Protein AF-A0A813LNW1-F1 (afdb_monomer)

Mean predicted aligned error: 11.06 Å

Organism: Polarella glacialis (NCBI:txid89957)

Foldseek 3Di:
DDDDDDDDDDDDPPPWPFQDDQPPLDDDDDDDDDDPDDPDPQLQVVLLVVLQVLCVVPPWLDHSLLLVSLLQAAAPLWQALPPRSHHYDDPVSLVLLLVLQDDQLLFLTADDWDALVPDPPQQDDDDDGTAHVSLVVSCVVSVTRSPCSVVSRSSSRSQQAAWDDDPDRDTTHTSVSSPAAADLDFQWEWDQDSSRDIDIDGPDDDDDVPHGHHYHPDPPVQSPDDLLSNQQVCLQRNNDGDCHPVNVVQAFAADPPAPDDRHHGWDKAQLRNDPDPDDPAWDAAPPPRRTRLSPVTRIWTWDPDPVIHIHRSVRRSVNSPPDD

Nearest PDB structures (foldseek):
  6fnd-assembly1_B  TM=6.827E-01  e=1.602E-08  Toxoplasma gondii TgCatPRC2
  8t9f-assembly1_K  TM=7.584E-01  e=2.920E-02  Homo sapiens
  4au7-assembly1_A  TM=6.531E-01  e=2.320E-02  Mus musculus
  8qma-assembly1_J  TM=3.756E-01  e=5.521E-03  Sinapis alba
  2g46-assembly1_B  TM=6.786E-01  e=4.342E-01  Paramecium bursaria Chlorella virus 1

Radius of gyration: 24.01 Å; Cα contacts (8 Å, |Δi|>4): 468; chains: 1; bounding box: 75×54×64 Å

pLDDT: mean 79.02, std 22.15, range [18.77, 97.88]

Solvent-accessible surface area (backbone atoms only — not comparable to full-atom values): 19561 Å² total; per-residue (Å²): 144,81,90,82,78,89,76,79,84,74,91,71,79,77,94,64,80,83,66,74,86,76,85,84,77,75,80,82,93,74,82,96,68,95,69,89,73,72,91,68,75,54,52,44,62,53,50,54,50,50,45,41,50,57,30,67,79,65,62,47,64,62,62,43,58,33,52,51,53,19,63,52,50,33,32,73,92,32,30,55,67,36,64,80,37,59,75,57,39,55,70,69,59,38,52,59,48,56,72,60,42,74,62,67,70,51,53,56,73,35,55,62,58,41,53,48,89,75,50,62,75,72,55,62,62,95,75,79,68,57,44,41,44,59,55,56,49,50,36,59,74,41,38,34,36,45,72,38,52,56,58,42,49,46,34,30,50,20,43,62,67,39,45,46,77,57,72,94,80,38,60,40,61,48,78,78,63,56,70,48,46,74,21,92,70,42,55,29,49,74,50,69,48,97,87,70,48,80,45,81,42,75,49,101,60,86,85,52,93,91,58,84,68,22,28,58,88,56,54,74,78,51,63,72,47,56,64,60,59,41,33,34,54,37,11,65,62,66,40,44,81,67,64,36,80,72,36,47,81,62,58,74,25,53,34,86,85,42,99,49,95,77,31,45,76,31,45,78,44,35,38,40,33,44,86,67,96,41,94,95,56,78,50,47,17,76,82,80,67,46,62,43,37,54,82,77,32,21,38,35,34,38,34,94,52,101,80,57,51,34,30,42,49,69,60,30,53,59,71,56,64,81,84,126

Structure (mmCIF, N/CA/C/O backbone):
data_AF-A0A813LNW1-F1
#
_entry.id   AF-A0A813LNW1-F1
#
loop_
_atom_site.group_PDB
_atom_site.id
_atom_site.type_symbol
_atom_site.label_atom_id
_atom_site.label_alt_id
_atom_site.label_comp_id
_atom_site.label_asym_id
_atom_site.label_entity_id
_atom_site.label_seq_id
_atom_site.pdbx_PDB_ins_code
_atom_site.Cartn_x
_atom_site.Cartn_y
_atom_site.Cartn_z
_atom_site.occupancy
_atom_site.B_iso_or_equiv
_atom_site.auth_seq_id
_atom_site.auth_comp_id
_atom_site.auth_asym_id
_atom_site.auth_atom_id
_atom_site.pdbx_PDB_model_num
ATOM 1 N N . MET A 1 1 ? -46.688 14.868 -29.889 1.00 27.95 1 MET A N 1
ATOM 2 C CA . MET A 1 1 ? -46.161 16.019 -29.126 1.00 27.95 1 MET A CA 1
ATOM 3 C C . MET A 1 1 ? -46.866 16.066 -27.783 1.00 27.95 1 MET A C 1
ATOM 5 O O . MET A 1 1 ? -48.013 16.480 -27.723 1.00 27.95 1 MET A O 1
ATOM 9 N N . ALA A 1 2 ? -46.213 15.574 -26.733 1.00 19.12 2 ALA A N 1
ATOM 10 C CA . ALA A 1 2 ? -46.687 15.667 -25.359 1.00 19.12 2 ALA A CA 1
ATOM 11 C C . ALA A 1 2 ? -45.467 15.872 -24.457 1.00 19.12 2 ALA A C 1
ATOM 13 O O . ALA A 1 2 ? -44.482 15.144 -24.556 1.00 19.12 2 ALA A O 1
ATOM 14 N N . TRP A 1 3 ? -45.535 16.921 -23.647 1.00 18.77 3 TRP A N 1
ATOM 15 C CA . TRP A 1 3 ? -44.550 17.300 -22.644 1.00 18.77 3 TRP A CA 1
ATOM 16 C C . TRP A 1 3 ? -44.543 16.287 -21.495 1.00 18.77 3 TRP A C 1
ATOM 18 O O . TRP A 1 3 ? -45.613 15.944 -20.995 1.00 18.77 3 TRP A O 1
ATOM 28 N N . PHE A 1 4 ? -43.363 15.890 -21.011 1.00 21.11 4 PHE A N 1
ATOM 29 C CA . PHE A 1 4 ? -43.225 15.240 -19.706 1.00 21.11 4 PHE A CA 1
ATOM 30 C C . PHE A 1 4 ? -42.390 16.093 -18.754 1.00 21.11 4 PHE A C 1
ATOM 32 O O . PHE A 1 4 ? -41.321 16.602 -19.083 1.00 21.11 4 PHE A O 1
ATOM 39 N N . ARG A 1 5 ? -42.977 16.283 -17.572 1.00 21.98 5 ARG A N 1
ATOM 40 C CA . ARG A 1 5 ? -42.517 17.101 -16.457 1.00 21.98 5 ARG A CA 1
ATOM 41 C C . ARG A 1 5 ? -41.296 16.488 -15.770 1.00 21.98 5 ARG A C 1
ATOM 43 O O . ARG A 1 5 ? -41.263 15.296 -15.496 1.00 21.98 5 ARG A O 1
ATOM 50 N N . SER A 1 6 ? -40.381 17.383 -15.407 1.00 24.06 6 SER A N 1
ATOM 51 C CA . SER A 1 6 ? -39.481 17.348 -14.249 1.00 24.06 6 SER A CA 1
ATOM 52 C C . SER A 1 6 ? -39.876 16.348 -13.146 1.00 24.06 6 SER A C 1
ATOM 54 O O . SER A 1 6 ? -40.857 16.550 -12.427 1.00 24.06 6 SER A O 1
ATOM 56 N N . CYS A 1 7 ? -39.047 15.315 -12.969 1.00 23.09 7 CYS A N 1
ATOM 57 C CA . CYS A 1 7 ? -38.899 14.595 -11.709 1.00 23.09 7 CYS A CA 1
ATOM 58 C C . CYS A 1 7 ? -37.618 15.095 -11.032 1.00 23.09 7 CYS A C 1
ATOM 60 O O . CYS A 1 7 ? -36.513 14.783 -11.467 1.00 23.09 7 CYS A O 1
ATOM 62 N N . ARG A 1 8 ? -37.768 15.875 -9.955 1.00 22.06 8 ARG A N 1
ATOM 63 C CA . ARG A 1 8 ? -36.677 16.117 -9.002 1.00 22.06 8 ARG A CA 1
ATOM 64 C C . ARG A 1 8 ? -36.257 14.776 -8.383 1.00 22.06 8 ARG A C 1
ATOM 66 O O . ARG A 1 8 ? -37.143 14.065 -7.896 1.00 22.06 8 ARG A O 1
ATOM 73 N N . PRO A 1 9 ? -34.963 14.433 -8.318 1.00 26.05 9 PRO A N 1
ATOM 74 C CA . PRO A 1 9 ? -34.528 13.330 -7.481 1.00 26.05 9 PRO A CA 1
ATOM 75 C C . PRO A 1 9 ? -34.671 13.740 -6.008 1.00 26.05 9 PRO A C 1
ATOM 77 O O . PRO A 1 9 ? -34.181 14.783 -5.578 1.00 26.05 9 PRO A O 1
ATOM 80 N N . ARG A 1 10 ? -35.405 12.930 -5.238 1.00 24.66 10 ARG A N 1
ATOM 81 C CA . ARG A 1 10 ? -35.358 12.949 -3.768 1.00 24.66 10 ARG A CA 1
ATOM 82 C C . ARG A 1 10 ? -33.959 12.499 -3.321 1.00 24.66 10 ARG A C 1
ATOM 84 O O . ARG A 1 10 ? -33.389 11.641 -3.998 1.00 24.66 10 ARG A O 1
ATOM 91 N N . PRO A 1 11 ? -33.431 12.999 -2.191 1.00 24.31 11 PRO A N 1
ATOM 92 C CA . PRO A 1 11 ? -32.148 12.547 -1.677 1.00 24.31 11 PRO A CA 1
ATOM 93 C C . PRO A 1 11 ? -32.294 11.082 -1.259 1.00 24.31 11 PRO A C 1
ATOM 95 O O . PRO A 1 11 ? -32.984 10.762 -0.292 1.00 24.31 11 PRO A O 1
ATOM 98 N N . ARG A 1 12 ? -31.701 10.175 -2.036 1.00 28.00 12 ARG A N 1
ATOM 99 C CA . ARG A 1 12 ? -31.416 8.824 -1.562 1.00 28.00 12 ARG A CA 1
ATOM 100 C C . ARG A 1 12 ? -30.134 8.927 -0.752 1.00 28.00 12 ARG A C 1
ATOM 102 O O . ARG A 1 12 ? -29.117 9.383 -1.260 1.00 28.00 12 ARG A O 1
ATOM 109 N N . THR A 1 13 ? -30.258 8.563 0.517 1.00 26.16 13 THR A N 1
ATOM 110 C CA . THR A 1 13 ? -29.190 8.268 1.472 1.00 26.16 13 THR A CA 1
ATOM 111 C C . THR A 1 13 ? -27.930 7.771 0.768 1.00 26.16 13 THR A C 1
ATOM 113 O O . THR A 1 13 ? -27.964 6.734 0.103 1.00 26.16 13 THR A O 1
ATOM 116 N N . ALA A 1 14 ? -26.841 8.530 0.896 1.00 27.52 14 ALA A N 1
ATOM 117 C CA . ALA A 1 14 ? -25.528 8.134 0.420 1.00 27.52 14 ALA A CA 1
ATOM 118 C C . ALA A 1 14 ? -25.147 6.802 1.080 1.00 27.52 14 ALA A C 1
ATOM 120 O O . ALA A 1 14 ? -25.005 6.716 2.297 1.00 27.52 14 ALA A O 1
ATOM 121 N N . CYS A 1 15 ? -25.018 5.755 0.269 1.00 24.31 15 CYS A N 1
ATOM 122 C CA . CYS A 1 15 ? -24.483 4.461 0.674 1.00 24.31 15 CYS A CA 1
ATOM 123 C C . CYS A 1 15 ? -22.948 4.555 0.670 1.00 24.31 15 CYS A C 1
ATOM 125 O O . CYS A 1 15 ? -22.271 3.957 -0.157 1.00 24.31 15 CYS A O 1
ATOM 127 N N . GLY A 1 16 ? -22.416 5.417 1.537 1.00 28.08 16 GLY A N 1
ATOM 128 C CA . GLY A 1 16 ? -20.993 5.552 1.806 1.00 28.08 16 GLY A CA 1
ATOM 129 C C . GLY A 1 16 ? -20.779 5.250 3.276 1.00 28.08 16 GLY A C 1
ATOM 130 O O . GLY A 1 16 ? -21.230 6.007 4.133 1.00 28.08 16 GLY A O 1
ATOM 131 N N . LEU A 1 17 ? -20.138 4.124 3.569 1.00 32.03 17 LEU A N 1
ATOM 132 C CA . LEU A 1 17 ? -19.697 3.806 4.916 1.00 32.03 17 LEU A CA 1
ATOM 133 C C . LEU A 1 17 ? -18.613 4.831 5.297 1.00 32.03 17 LEU A C 1
ATOM 135 O O . LEU A 1 17 ? -17.475 4.736 4.845 1.00 32.03 17 LEU A O 1
ATOM 139 N N . ARG A 1 18 ? -18.981 5.870 6.055 1.00 35.72 18 ARG A N 1
ATOM 140 C CA . ARG A 1 18 ? -18.028 6.819 6.646 1.00 35.72 18 ARG A CA 1
ATOM 141 C C . ARG A 1 18 ? -17.443 6.157 7.886 1.00 35.72 18 ARG A C 1
ATOM 143 O O . ARG A 1 18 ? -18.080 6.156 8.934 1.00 35.72 18 ARG A O 1
ATOM 150 N N . LEU A 1 19 ? -16.264 5.560 7.762 1.00 35.38 19 LEU A N 1
ATOM 151 C CA . LEU A 1 19 ? -15.544 5.018 8.909 1.00 35.38 19 LEU A CA 1
ATOM 152 C C . LEU A 1 19 ? -14.511 6.038 9.385 1.00 35.38 19 LEU A C 1
ATOM 154 O O . LEU A 1 19 ? -13.595 6.370 8.644 1.00 35.38 19 LEU A O 1
ATOM 158 N N . ALA A 1 20 ? -14.727 6.518 10.614 1.00 34.09 20 ALA A N 1
ATOM 159 C CA . ALA A 1 20 ? -13.805 7.251 11.484 1.00 34.09 20 ALA A CA 1
ATOM 160 C C . ALA A 1 20 ? -13.033 8.439 10.861 1.00 34.09 20 ALA A C 1
ATOM 162 O O . ALA A 1 20 ? -12.044 8.257 10.162 1.00 34.09 20 ALA A O 1
ATOM 163 N N . GLY A 1 21 ? -13.410 9.671 11.236 1.00 33.47 21 GLY A N 1
ATOM 164 C CA . GLY A 1 21 ? -12.505 10.834 11.154 1.00 33.47 21 GLY A CA 1
ATOM 165 C C . GLY A 1 21 ? -13.043 12.119 10.516 1.00 33.47 21 GLY A C 1
ATOM 166 O O . GLY A 1 21 ? -12.295 13.084 10.434 1.00 33.47 21 GLY A O 1
ATOM 167 N N . ALA A 1 22 ? -14.304 12.172 10.077 1.00 33.12 22 ALA A N 1
ATOM 168 C CA . ALA A 1 22 ? -14.836 13.331 9.343 1.00 33.12 22 ALA A CA 1
ATOM 169 C C . ALA A 1 22 ? -15.832 14.213 10.128 1.00 33.12 22 ALA A C 1
ATOM 171 O O . ALA A 1 22 ? -16.489 15.056 9.521 1.00 33.12 22 ALA A O 1
ATOM 172 N N . GLU A 1 23 ? -15.987 14.038 11.445 1.00 34.31 23 GLU A N 1
ATOM 173 C CA . GLU A 1 23 ? -17.003 14.786 12.214 1.00 34.31 23 GLU A CA 1
ATOM 174 C C . GLU A 1 23 ? -16.640 16.259 12.504 1.00 34.31 23 GLU A C 1
ATOM 176 O O . GLU A 1 23 ? -17.515 17.022 12.898 1.00 34.31 23 GLU A O 1
ATOM 181 N N . GLU A 1 24 ? -15.417 16.724 12.219 1.00 37.28 24 GLU A N 1
ATOM 182 C CA . GLU A 1 24 ? -14.970 18.086 12.588 1.00 37.28 24 GLU A CA 1
ATOM 183 C C . GLU A 1 24 ? -14.781 19.083 11.426 1.00 37.28 24 GLU A C 1
ATOM 185 O O . GLU A 1 24 ? -14.024 20.044 11.550 1.00 37.28 24 GLU A O 1
ATOM 190 N N . LEU A 1 25 ? -15.470 18.927 10.290 1.00 34.25 25 LEU A N 1
ATOM 191 C CA . LEU A 1 25 ? -15.365 19.902 9.182 1.00 34.25 25 LEU A CA 1
ATOM 192 C C . LEU A 1 25 ? -16.558 20.849 9.013 1.00 34.25 25 LEU A C 1
ATOM 194 O O . LEU A 1 25 ? -16.608 21.609 8.048 1.00 34.25 25 LEU A O 1
ATOM 198 N N . SER A 1 26 ? -17.487 20.910 9.970 1.00 32.75 26 SER A N 1
ATOM 199 C CA . SER A 1 26 ? -18.544 21.925 9.919 1.00 32.75 26 SER A CA 1
ATOM 200 C C . SER A 1 26 ? -19.067 22.334 11.292 1.00 32.75 26 SER A C 1
ATOM 202 O O . SER A 1 26 ? -19.883 21.634 11.887 1.00 32.75 26 SER A O 1
ATOM 204 N N . SER A 1 27 ? -18.697 23.531 11.747 1.00 29.02 27 SER A N 1
ATOM 205 C CA . SER A 1 27 ? -19.548 24.303 12.655 1.00 29.02 27 SER A CA 1
ATOM 206 C C . SER A 1 27 ? -19.512 25.793 12.284 1.00 29.02 27 SER A C 1
ATOM 208 O O . SER A 1 27 ? -18.421 26.352 12.127 1.00 29.02 27 SER A O 1
ATOM 210 N N . PRO A 1 28 ? -20.669 26.462 12.104 1.00 29.97 28 PRO A N 1
ATOM 211 C CA . PRO A 1 28 ? -20.724 27.907 11.936 1.00 29.97 28 PRO A CA 1
ATOM 212 C C . PRO A 1 28 ? -20.419 28.607 13.266 1.00 29.97 28 PRO A C 1
ATOM 214 O O . PRO A 1 28 ? -20.855 28.178 14.331 1.00 29.97 28 PRO A O 1
ATOM 217 N N . ARG A 1 29 ? -19.692 29.728 13.192 1.00 34.66 29 ARG A N 1
ATOM 218 C CA . ARG A 1 29 ? -19.426 30.625 14.326 1.00 34.66 29 ARG A CA 1
ATOM 219 C C . ARG A 1 29 ? -20.737 31.086 14.976 1.00 34.66 29 ARG A C 1
ATOM 221 O O . ARG A 1 29 ? -21.387 31.983 14.446 1.00 34.66 29 ARG A O 1
ATOM 228 N N . GLU A 1 30 ? -21.055 30.558 16.152 1.00 31.62 30 GLU A N 1
ATOM 229 C CA . GLU A 1 30 ? -22.026 31.155 17.071 1.00 31.62 30 GLU A CA 1
ATOM 230 C C . GLU A 1 30 ? -21.356 31.594 18.380 1.00 31.62 30 GLU A C 1
ATOM 232 O O . GLU A 1 30 ? -20.337 31.067 18.820 1.00 31.62 30 GLU A O 1
ATOM 237 N N . SER A 1 31 ? -21.906 32.676 18.919 1.00 29.70 31 SER A N 1
ATOM 238 C CA . SER A 1 31 ? -21.326 33.622 19.868 1.00 29.70 31 SER A CA 1
ATOM 239 C C . SER A 1 31 ? -20.980 33.064 21.251 1.00 29.70 31 SER A C 1
ATOM 241 O O . SER A 1 31 ? -21.723 32.278 21.832 1.00 29.70 31 SER A O 1
ATOM 243 N N . LEU A 1 32 ? -19.881 33.605 21.787 1.00 37.53 32 LEU A N 1
ATOM 244 C CA . LEU A 1 32 ? -19.322 33.440 23.130 1.00 37.53 32 LEU A CA 1
ATOM 245 C C . LEU A 1 32 ? -20.381 33.452 24.247 1.00 37.53 32 LEU A C 1
ATOM 247 O O . LEU A 1 32 ? -20.957 34.490 24.568 1.00 37.53 32 LEU A O 1
ATOM 251 N N . GLY A 1 33 ? -20.553 32.294 24.880 1.00 29.73 33 GLY A N 1
ATOM 252 C CA . GLY A 1 33 ? -21.116 32.136 26.216 1.00 29.73 33 GLY A CA 1
ATOM 253 C C . GLY A 1 33 ? -20.212 31.187 26.997 1.00 29.73 33 GLY A C 1
ATOM 254 O O . GLY A 1 33 ? -20.041 30.035 26.601 1.00 29.73 33 GLY A O 1
ATOM 255 N N . GLU A 1 34 ? -19.590 31.698 28.057 1.00 39.44 34 GLU A N 1
ATOM 256 C CA . GLU A 1 34 ? -18.647 30.992 28.927 1.00 39.44 34 GLU A CA 1
ATOM 257 C C . GLU A 1 34 ? -19.246 29.674 29.444 1.00 39.44 34 GLU A C 1
ATOM 259 O O . GLU A 1 34 ? -20.172 29.661 30.255 1.00 39.44 34 GLU A O 1
ATOM 264 N N . ARG A 1 35 ? -18.693 28.543 28.993 1.00 36.41 35 ARG A N 1
ATOM 265 C CA . ARG A 1 35 ? -18.786 27.265 29.703 1.00 36.41 35 ARG A CA 1
ATOM 266 C C . ARG A 1 35 ? -17.394 26.936 30.210 1.00 36.41 35 ARG A C 1
ATOM 268 O O . ARG A 1 35 ? -16.453 26.877 29.426 1.00 36.41 35 ARG A O 1
ATOM 275 N N . GLN A 1 36 ? -17.277 26.751 31.520 1.00 38.06 36 GLN A N 1
ATOM 276 C CA . GLN A 1 36 ? -16.086 26.192 32.149 1.00 38.06 36 GLN A CA 1
ATOM 277 C C . GLN A 1 36 ? -15.836 24.803 31.549 1.00 38.06 36 GLN A C 1
ATOM 279 O O . GLN A 1 36 ? -16.582 23.864 31.824 1.00 38.06 36 GLN A O 1
ATOM 284 N N . ALA A 1 37 ? -14.830 24.694 30.682 1.00 38.94 37 ALA A N 1
ATOM 285 C CA . ALA A 1 37 ? -14.339 23.418 30.194 1.00 38.94 37 ALA A CA 1
ATOM 286 C C . ALA A 1 37 ? -13.532 22.767 31.322 1.00 38.94 37 ALA A C 1
ATOM 288 O O . ALA A 1 37 ? -12.595 23.363 31.846 1.00 38.94 37 ALA A O 1
ATOM 289 N N . SER A 1 38 ? -13.927 21.568 31.740 1.00 47.62 38 SER A N 1
ATOM 290 C CA . SER A 1 38 ? -13.082 20.723 32.576 1.00 47.62 38 SER A CA 1
ATOM 291 C C . SER A 1 38 ? -11.830 20.345 31.784 1.00 47.62 38 SER A C 1
ATOM 293 O O . SER A 1 38 ? -11.968 19.789 30.698 1.00 47.62 38 SER A O 1
ATOM 295 N N . ASP A 1 39 ? -10.640 20.570 32.341 1.00 51.03 39 ASP A N 1
ATOM 296 C CA . ASP A 1 39 ? -9.323 20.228 31.763 1.00 51.03 39 ASP A CA 1
ATOM 297 C C . ASP A 1 39 ? -9.063 18.707 31.609 1.00 51.03 39 ASP A C 1
ATOM 299 O O . ASP A 1 39 ? -7.919 18.258 31.514 1.00 51.03 39 ASP A O 1
ATOM 303 N N . ALA A 1 40 ? -10.109 17.877 31.624 1.00 58.53 40 ALA A N 1
ATOM 304 C CA . ALA A 1 40 ? -9.997 16.451 31.370 1.00 58.53 40 ALA A CA 1
ATOM 305 C C . ALA A 1 40 ? -9.872 16.229 29.859 1.00 58.53 40 ALA A C 1
ATOM 307 O O . ALA A 1 40 ? -10.820 16.452 29.109 1.00 58.53 40 ALA A O 1
ATOM 308 N N . GLU A 1 41 ? -8.691 15.802 29.420 1.00 71.69 41 GLU A N 1
ATOM 309 C CA . GLU A 1 41 ? -8.476 15.371 28.043 1.00 71.69 41 GLU A CA 1
ATOM 310 C C . GLU A 1 41 ? -9.434 14.227 27.688 1.00 71.69 41 GLU A C 1
ATOM 312 O O . GLU A 1 41 ? -9.594 13.271 28.453 1.00 71.69 41 GLU A O 1
ATOM 317 N N . GLU A 1 42 ? -10.056 14.328 26.514 1.00 87.25 42 GLU A N 1
ATOM 318 C CA . GLU A 1 42 ? -10.924 13.287 25.982 1.00 87.25 42 GLU A CA 1
ATOM 319 C C . GLU A 1 42 ? -10.158 11.951 25.868 1.00 87.25 42 GLU A C 1
ATOM 321 O O . GLU A 1 42 ? -9.038 11.933 25.340 1.00 87.25 42 GLU A O 1
ATOM 326 N N . PRO A 1 43 ? -10.731 10.820 26.328 1.00 89.50 43 PRO A N 1
ATOM 327 C CA . PRO A 1 43 ? -10.072 9.513 26.276 1.00 89.50 43 PRO A CA 1
ATOM 328 C C . PRO A 1 43 ? -9.515 9.141 24.892 1.00 89.50 43 PRO A C 1
ATOM 330 O O . PRO A 1 43 ? -8.427 8.566 24.811 1.00 89.50 43 PRO A O 1
ATOM 333 N N . GLU A 1 44 ? -10.208 9.525 23.813 1.00 90.62 44 GLU A N 1
ATOM 334 C CA . GLU A 1 44 ? -9.783 9.269 22.432 1.00 90.62 44 GLU A CA 1
ATOM 335 C C . GLU A 1 44 ? -8.518 10.061 22.070 1.00 90.62 44 GLU A C 1
ATOM 337 O O . GLU A 1 44 ? -7.569 9.503 21.512 1.00 90.62 44 GLU A O 1
ATOM 342 N N . ALA A 1 45 ? -8.460 11.346 22.432 1.00 90.75 45 ALA A N 1
ATOM 343 C CA . ALA A 1 45 ? -7.301 12.199 22.176 1.00 90.75 45 ALA A CA 1
ATOM 344 C C . ALA A 1 45 ? -6.052 11.682 22.905 1.00 90.75 45 ALA A C 1
ATOM 346 O O . ALA A 1 45 ? -4.966 11.613 22.315 1.00 90.75 45 ALA A O 1
ATOM 347 N N . LYS A 1 46 ? -6.223 11.226 24.152 1.00 92.75 46 LYS A N 1
ATOM 348 C CA . LYS A 1 46 ? -5.153 10.592 24.924 1.00 92.75 46 LYS A CA 1
ATOM 3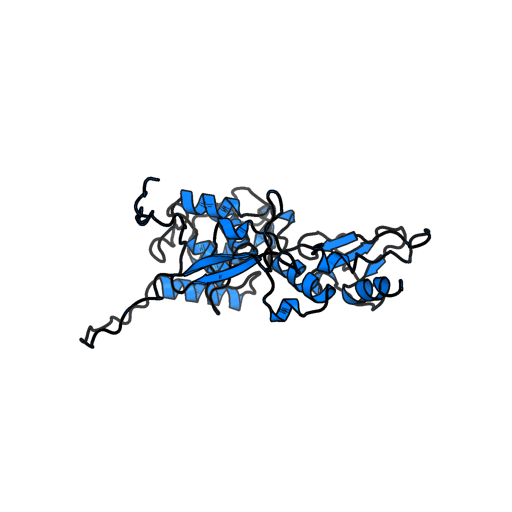49 C C . LYS A 1 46 ? -4.664 9.307 24.252 1.00 92.75 46 LYS A C 1
ATOM 351 O O . LYS A 1 46 ? -3.464 9.162 24.019 1.00 92.75 46 LYS A O 1
ATOM 356 N N . ALA A 1 47 ? -5.577 8.405 23.887 1.00 93.88 47 ALA A N 1
ATOM 357 C CA . ALA A 1 47 ? -5.233 7.154 23.211 1.00 93.88 47 ALA A CA 1
ATOM 358 C C . ALA A 1 47 ? -4.494 7.391 21.886 1.00 93.88 47 ALA A C 1
ATOM 360 O O . ALA A 1 47 ? -3.475 6.754 21.620 1.00 93.88 47 ALA A O 1
ATOM 361 N N . ARG A 1 48 ? -4.949 8.359 21.082 1.00 93.25 48 ARG A N 1
ATOM 362 C CA . ARG A 1 48 ? -4.285 8.755 19.833 1.00 93.25 48 ARG A CA 1
ATOM 363 C C . ARG A 1 48 ? -2.836 9.191 20.072 1.00 93.25 48 ARG A C 1
ATOM 365 O O . ARG A 1 48 ? -1.948 8.790 19.317 1.00 93.25 48 ARG A O 1
ATOM 372 N N . ARG A 1 49 ? -2.574 9.986 21.120 1.00 93.81 49 ARG A N 1
ATOM 373 C CA . ARG A 1 49 ? -1.206 10.394 21.495 1.00 93.81 49 ARG A CA 1
ATOM 374 C C . ARG A 1 49 ? -0.350 9.212 21.939 1.00 93.81 49 ARG A C 1
ATOM 376 O O . ARG A 1 49 ? 0.815 9.144 21.556 1.00 93.81 49 ARG A O 1
ATOM 383 N N . GLU A 1 50 ? -0.918 8.272 22.688 1.00 95.06 50 GLU A N 1
ATOM 384 C CA . GLU A 1 50 ? -0.215 7.056 23.115 1.00 95.06 50 GLU A CA 1
ATOM 385 C C . GLU A 1 50 ? 0.166 6.161 21.926 1.00 95.06 50 GLU A C 1
ATOM 387 O O . GLU A 1 50 ? 1.300 5.688 21.868 1.00 95.06 50 GLU A O 1
ATOM 392 N N . VAL A 1 51 ? -0.714 5.998 20.926 1.00 94.44 51 VAL A N 1
ATOM 393 C CA . VAL A 1 51 ? -0.368 5.283 19.681 1.00 94.44 51 VAL A CA 1
ATOM 394 C C . VAL A 1 51 ? 0.808 5.949 18.975 1.00 94.44 51 VAL A C 1
ATOM 396 O O . VAL A 1 51 ? 1.748 5.261 18.574 1.00 94.44 51 VAL A O 1
ATOM 399 N N . LYS A 1 52 ? 0.780 7.280 18.843 1.00 94.12 52 LYS A N 1
ATOM 400 C CA . LYS A 1 52 ? 1.868 8.041 18.218 1.00 94.12 52 LYS A CA 1
ATOM 401 C C . LYS A 1 52 ? 3.197 7.832 18.948 1.00 94.12 52 LYS A C 1
ATOM 403 O O . LYS A 1 52 ? 4.170 7.448 18.305 1.00 94.12 52 LYS A O 1
ATOM 408 N N . GLY A 1 53 ? 3.210 7.977 20.276 1.00 93.94 53 GLY A N 1
ATOM 409 C CA . GLY A 1 53 ? 4.404 7.754 21.099 1.00 93.94 53 GLY A CA 1
ATOM 410 C C . GLY A 1 53 ? 4.962 6.336 20.959 1.00 93.94 53 GLY A C 1
ATOM 411 O O . GLY A 1 53 ? 6.145 6.162 20.675 1.00 93.94 53 GLY A O 1
ATOM 412 N N . LEU A 1 54 ? 4.101 5.314 21.034 1.00 91.75 54 LEU A N 1
ATOM 413 C CA . LEU A 1 54 ? 4.516 3.918 20.863 1.00 91.75 54 LEU A CA 1
ATOM 414 C C . LEU A 1 54 ? 5.144 3.652 19.490 1.00 91.75 54 LEU A C 1
ATOM 416 O O . LEU A 1 54 ? 6.104 2.886 19.408 1.00 91.75 54 LEU A O 1
ATOM 420 N N . CYS A 1 55 ? 4.622 4.269 18.428 1.00 90.62 55 CYS A N 1
ATOM 421 C CA . CYS A 1 55 ? 5.139 4.117 17.067 1.00 90.62 55 CYS A CA 1
ATOM 422 C C . CYS A 1 55 ? 6.484 4.832 16.855 1.00 90.62 55 CYS A C 1
ATOM 424 O O . CYS A 1 55 ? 7.326 4.322 16.111 1.00 90.62 55 CYS A O 1
ATOM 426 N N . GLU A 1 56 ? 6.680 5.995 17.482 1.00 88.62 56 GLU A N 1
ATOM 427 C CA . GLU A 1 56 ? 7.896 6.814 17.369 1.00 88.62 56 GLU A CA 1
ATOM 428 C C . GLU A 1 56 ? 9.058 6.243 18.199 1.00 88.62 56 GLU A C 1
ATOM 430 O O . GLU A 1 56 ? 10.178 6.152 17.701 1.00 88.62 56 GLU A O 1
ATOM 435 N N . GLU A 1 57 ? 8.801 5.790 19.430 1.00 85.38 57 GLU A N 1
ATOM 436 C CA . GLU A 1 57 ? 9.834 5.270 20.343 1.00 85.38 57 GLU A CA 1
ATOM 437 C C . GLU A 1 57 ? 10.466 3.957 19.870 1.00 85.38 57 GLU A C 1
ATOM 439 O O . GLU A 1 57 ? 11.609 3.642 20.202 1.00 85.38 57 GLU A O 1
ATOM 444 N N . ASN A 1 58 ? 9.710 3.165 19.116 1.00 76.69 58 ASN A N 1
ATOM 445 C CA . ASN A 1 58 ? 10.037 1.768 18.874 1.00 76.69 58 ASN A CA 1
ATOM 446 C C . ASN A 1 58 ? 10.447 1.445 17.436 1.00 76.69 58 ASN A C 1
ATOM 448 O O . ASN A 1 58 ? 10.854 0.310 17.181 1.00 76.69 58 ASN A O 1
ATOM 452 N N . GLY A 1 59 ? 10.315 2.407 16.519 1.00 74.69 59 GLY A N 1
ATOM 453 C CA . GLY A 1 59 ? 10.420 2.165 15.084 1.00 74.69 59 GLY A CA 1
ATOM 454 C C . GLY A 1 59 ? 9.247 1.322 14.582 1.00 74.69 59 GLY A C 1
ATOM 455 O O . GLY A 1 59 ? 9.213 0.106 14.754 1.00 74.69 59 GLY A O 1
ATOM 456 N N . SER A 1 60 ? 8.275 1.974 13.956 1.00 80.50 60 SER A N 1
ATOM 457 C CA . SER A 1 60 ? 7.088 1.323 13.397 1.00 80.50 60 SER A CA 1
ATOM 458 C C . SER A 1 60 ? 7.265 0.988 11.912 1.00 80.50 60 SER A C 1
ATOM 460 O O . SER A 1 60 ? 8.015 1.646 11.188 1.00 80.50 60 SER A O 1
ATOM 462 N N . GLY A 1 61 ? 6.580 -0.064 11.448 1.00 78.19 61 GLY A N 1
ATOM 463 C CA . GLY A 1 61 ? 6.575 -0.458 10.035 1.00 78.19 61 GLY A CA 1
ATOM 464 C C . GLY A 1 61 ? 5.798 0.516 9.143 1.00 78.19 61 GLY A C 1
ATOM 465 O O . GLY A 1 61 ? 6.177 0.733 7.988 1.00 78.19 61 GLY A O 1
ATOM 466 N N . TYR A 1 62 ? 4.752 1.130 9.700 1.00 87.06 62 TYR A N 1
ATOM 467 C CA . TYR A 1 62 ? 3.864 2.087 9.038 1.00 87.06 62 TYR A CA 1
ATOM 468 C C . TYR A 1 62 ? 3.834 3.434 9.765 1.00 87.06 62 TYR A C 1
ATOM 470 O O . TYR A 1 62 ? 4.369 3.587 10.859 1.00 87.06 62 TYR A O 1
ATOM 478 N N . GLN A 1 63 ? 3.182 4.431 9.168 1.00 88.88 63 GLN A N 1
ATOM 479 C CA . GLN A 1 63 ? 2.922 5.691 9.865 1.00 88.88 63 GLN A CA 1
ATOM 480 C C . GLN A 1 63 ? 1.952 5.463 11.034 1.00 88.88 63 GLN A C 1
ATOM 482 O O . GLN A 1 63 ? 1.016 4.674 10.919 1.00 88.88 63 GLN A O 1
ATOM 487 N N . TRP A 1 64 ? 2.133 6.180 12.147 1.00 92.69 64 TRP A N 1
ATOM 488 C CA . TRP A 1 64 ? 1.349 5.963 13.374 1.00 92.69 64 TRP A CA 1
ATOM 489 C C . TRP A 1 64 ? -0.175 6.049 13.153 1.00 92.69 64 TRP A C 1
ATOM 491 O O . TRP A 1 64 ? -0.938 5.312 13.779 1.00 92.69 64 TRP A O 1
ATOM 501 N N . TYR A 1 65 ? -0.629 6.904 12.227 1.00 92.19 65 TYR A N 1
ATOM 502 C CA . TYR A 1 65 ? -2.052 7.078 11.927 1.00 92.19 65 TYR A CA 1
ATOM 503 C C . TYR A 1 65 ? -2.680 5.843 11.256 1.00 92.19 65 TYR A C 1
ATOM 505 O O . TYR A 1 65 ? -3.888 5.651 11.363 1.00 92.19 65 TYR A O 1
ATOM 513 N N . ILE A 1 66 ? -1.881 4.974 10.624 1.00 92.88 66 ILE A N 1
ATOM 514 C CA . ILE A 1 66 ? -2.340 3.687 10.078 1.00 92.88 66 ILE A CA 1
ATOM 515 C C . ILE A 1 66 ? -2.708 2.735 11.215 1.00 92.88 66 ILE A C 1
ATOM 517 O O . ILE A 1 66 ? -3.785 2.140 11.204 1.00 92.88 66 ILE A O 1
ATOM 521 N N . TYR A 1 67 ? -1.852 2.629 12.235 1.00 94.06 67 TYR A N 1
ATOM 522 C CA . TYR A 1 67 ? -2.145 1.822 13.420 1.00 94.06 67 TYR A CA 1
ATOM 523 C C . TYR A 1 67 ? -3.343 2.373 14.191 1.00 94.06 67 TYR A C 1
ATOM 525 O O . TYR A 1 67 ? -4.193 1.606 14.638 1.00 94.06 67 TYR A O 1
ATOM 533 N N . TRP A 1 68 ? -3.446 3.700 14.300 1.00 94.94 68 TRP A N 1
ATOM 534 C CA . TRP A 1 68 ? -4.600 4.347 14.915 1.00 94.94 68 TRP A CA 1
ATOM 535 C C . TRP A 1 68 ? -5.906 3.993 14.193 1.00 94.94 68 TRP A C 1
ATOM 537 O O . TRP A 1 68 ? -6.862 3.548 14.828 1.00 94.94 68 TRP A O 1
ATOM 547 N N . ALA A 1 69 ? -5.939 4.116 12.865 1.00 94.94 69 ALA A N 1
ATOM 548 C CA . ALA A 1 69 ? -7.117 3.780 12.073 1.00 94.94 69 ALA A CA 1
ATOM 549 C C . ALA A 1 69 ? -7.480 2.284 12.166 1.00 94.94 69 ALA A C 1
ATOM 551 O O . ALA A 1 69 ? -8.657 1.932 12.288 1.00 94.94 69 ALA A O 1
ATOM 552 N N . ALA A 1 70 ? -6.477 1.400 12.199 1.00 95.19 70 ALA A N 1
ATOM 553 C CA . ALA A 1 70 ? -6.675 -0.036 12.372 1.00 95.19 70 ALA A CA 1
ATOM 554 C C . ALA A 1 70 ? -7.281 -0.389 13.741 1.00 95.19 70 ALA A C 1
ATOM 556 O O . ALA A 1 70 ? -8.253 -1.138 13.803 1.00 95.19 70 ALA A O 1
ATOM 557 N N . ILE A 1 71 ? -6.780 0.201 14.832 1.00 95.12 71 ILE A N 1
ATOM 558 C CA . ILE A 1 71 ? -7.330 0.010 16.185 1.00 95.12 71 ILE A CA 1
ATOM 559 C C . ILE A 1 71 ? -8.770 0.527 16.281 1.00 95.12 71 ILE A C 1
ATOM 561 O O . ILE A 1 71 ? -9.634 -0.119 16.875 1.00 95.12 71 ILE A O 1
ATOM 565 N N . ARG A 1 72 ? -9.058 1.666 15.647 1.00 94.81 72 ARG A N 1
ATOM 566 C CA . ARG A 1 72 ? -10.421 2.204 15.547 1.00 94.81 72 ARG A CA 1
ATOM 567 C C . ARG A 1 72 ? -11.354 1.367 14.677 1.00 94.81 72 ARG A C 1
ATOM 569 O O . ARG A 1 72 ? -12.555 1.603 14.686 1.00 94.81 72 ARG A O 1
ATOM 576 N N . SER A 1 73 ? -10.817 0.399 13.941 1.00 96.19 73 SER A N 1
ATOM 577 C CA . SER A 1 73 ? -11.585 -0.544 13.128 1.00 96.19 73 SER A CA 1
ATOM 578 C C . SER A 1 73 ? -11.882 -1.856 13.864 1.00 96.19 73 SER A C 1
ATOM 580 O O . SER A 1 73 ? -12.311 -2.833 13.248 1.00 96.19 73 SER A O 1
ATOM 582 N N . LEU A 1 74 ? -11.649 -1.901 15.176 1.00 96.06 74 LEU A N 1
ATOM 583 C CA . LEU A 1 74 ? -12.022 -3.025 16.023 1.00 96.06 74 LEU A CA 1
ATOM 584 C C . LEU A 1 74 ? -13.493 -2.942 16.444 1.00 96.06 74 LEU A C 1
ATOM 586 O O . LEU A 1 74 ? -14.076 -1.868 16.607 1.00 96.06 74 LEU A O 1
ATOM 590 N N . THR A 1 75 ? -14.086 -4.114 16.620 1.00 96.38 75 THR A N 1
ATOM 591 C CA . THR A 1 75 ? -15.451 -4.288 17.119 1.00 96.38 75 THR A CA 1
ATOM 592 C C . THR A 1 75 ? -15.474 -4.288 18.646 1.00 96.38 75 THR A C 1
ATOM 594 O O . THR A 1 75 ? -14.456 -4.516 19.304 1.00 96.38 75 THR A O 1
ATOM 597 N N . GLU A 1 76 ? -16.657 -4.114 19.236 1.00 95.25 76 GLU A N 1
ATOM 598 C CA . GLU A 1 76 ? -16.858 -4.208 20.693 1.00 95.25 76 GLU A CA 1
ATOM 599 C C . GLU A 1 76 ? -16.343 -5.546 21.257 1.00 95.25 76 GLU A C 1
ATOM 601 O O . GLU A 1 76 ? -15.779 -5.622 22.349 1.00 95.25 76 GLU A O 1
ATOM 606 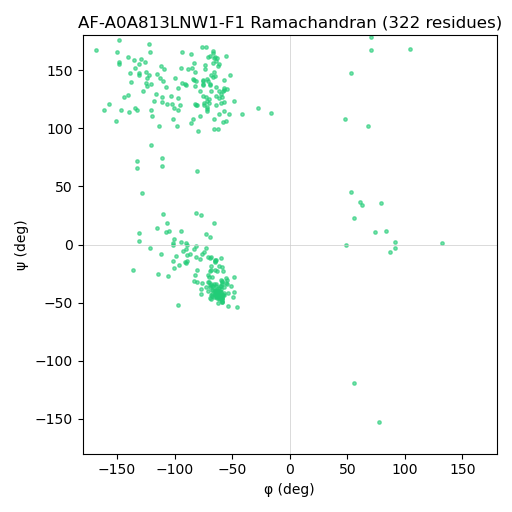N N . ALA A 1 77 ? -16.464 -6.622 20.473 1.00 93.81 77 ALA A N 1
ATOM 607 C CA . ALA A 1 77 ? -15.981 -7.940 20.849 1.00 93.81 77 ALA A CA 1
ATOM 608 C C . ALA A 1 77 ? -14.451 -8.014 20.995 1.00 93.81 77 ALA A C 1
ATOM 610 O O . ALA A 1 77 ? -13.975 -8.986 21.576 1.00 93.81 77 ALA A O 1
ATOM 611 N N . GLU A 1 78 ? -13.686 -7.028 20.527 1.00 95.25 78 GLU A N 1
ATOM 612 C CA . GLU A 1 78 ? -12.220 -7.059 20.443 1.00 95.25 78 GLU A CA 1
ATOM 613 C C . GLU A 1 78 ? -11.533 -6.042 21.355 1.00 95.25 78 GLU A C 1
ATOM 615 O O . GLU A 1 78 ? -10.397 -6.278 21.768 1.00 95.25 78 GLU A O 1
ATOM 620 N N . LEU A 1 79 ? -12.217 -4.949 21.712 1.00 92.31 79 LEU A N 1
ATOM 621 C CA . LEU A 1 79 ? -11.620 -3.839 22.461 1.00 92.31 79 LEU A CA 1
ATOM 622 C C . LEU A 1 79 ? -11.099 -4.248 23.843 1.00 92.31 79 LEU A C 1
ATOM 624 O O . LEU A 1 79 ? -10.049 -3.771 24.260 1.00 92.31 79 LEU A O 1
ATOM 628 N N . GLY A 1 80 ? -11.778 -5.149 24.558 1.00 91.56 80 GLY A N 1
ATOM 629 C CA . GLY A 1 80 ? -11.309 -5.600 25.873 1.00 91.56 80 GLY A CA 1
ATOM 630 C C . GLY A 1 80 ? -11.100 -4.424 26.838 1.00 91.56 80 GLY A C 1
ATOM 631 O O . GLY A 1 80 ? -12.039 -3.680 27.120 1.00 91.56 80 GLY A O 1
ATOM 632 N N . GLY A 1 81 ? -9.870 -4.237 27.325 1.0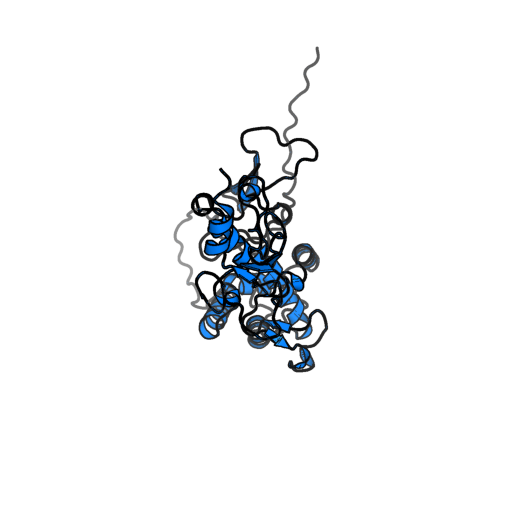0 87.75 81 GLY A N 1
ATOM 633 C CA . GLY A 1 81 ? -9.477 -3.117 28.190 1.00 87.75 81 GLY A CA 1
ATOM 634 C C . GLY A 1 81 ? -9.547 -1.735 27.528 1.00 87.75 81 GLY A C 1
ATOM 635 O O . GLY A 1 81 ? -9.568 -0.730 28.235 1.00 87.75 81 GLY A O 1
ATOM 636 N N . ALA A 1 82 ? -9.651 -1.679 26.200 1.00 89.62 82 ALA A N 1
ATOM 637 C CA . ALA A 1 82 ? -9.789 -0.448 25.428 1.00 89.62 82 ALA A CA 1
ATOM 638 C C . ALA A 1 82 ? -11.232 0.078 25.355 1.00 89.62 82 ALA A C 1
ATOM 640 O O . ALA A 1 82 ? -11.482 1.138 24.777 1.00 89.62 82 ALA A O 1
ATOM 641 N N . THR A 1 83 ? -12.196 -0.659 25.912 1.00 88.38 83 THR A N 1
ATOM 642 C CA . THR A 1 83 ? -13.610 -0.266 25.897 1.00 88.38 83 THR A CA 1
ATOM 643 C C . THR A 1 83 ? -13.779 1.114 26.538 1.00 88.38 83 THR A C 1
ATOM 645 O O . THR A 1 83 ? -13.404 1.322 27.691 1.00 88.38 83 THR A O 1
ATOM 648 N N . GLY A 1 84 ? -14.347 2.061 25.787 1.00 85.94 84 GLY A N 1
ATOM 649 C CA . GLY A 1 84 ? -14.593 3.431 26.249 1.00 85.94 84 GLY A CA 1
ATOM 650 C C . GLY A 1 84 ? -13.475 4.443 25.969 1.00 85.94 84 GLY A C 1
ATOM 651 O O . GLY A 1 84 ? -13.680 5.623 26.246 1.00 85.94 84 GLY A O 1
ATOM 652 N N . PHE A 1 85 ? -12.333 4.039 25.395 1.00 88.31 85 PHE A N 1
ATOM 653 C CA . PHE A 1 85 ? -11.345 5.002 24.884 1.00 88.31 85 PHE A CA 1
ATOM 654 C C . PHE A 1 85 ? -11.767 5.608 23.538 1.00 88.31 85 PHE A C 1
ATOM 656 O O . PHE A 1 85 ? -11.553 6.793 23.316 1.00 88.31 85 PHE A O 1
ATOM 663 N N . TRP A 1 86 ? -12.366 4.807 22.655 1.00 91.44 86 TRP A N 1
ATOM 664 C CA . TRP A 1 86 ? -12.945 5.216 21.369 1.00 91.44 86 TRP A CA 1
ATOM 665 C C . TRP A 1 86 ? -14.145 4.312 21.038 1.00 91.44 86 TRP A C 1
ATOM 667 O O . TRP A 1 86 ? -14.226 3.191 21.554 1.00 91.44 86 TRP A O 1
ATOM 677 N N . PRO A 1 87 ? -15.093 4.765 20.198 1.00 91.12 87 PRO A N 1
ATOM 678 C CA . PRO A 1 87 ? -16.230 3.940 19.807 1.00 91.12 87 PRO A CA 1
ATOM 679 C C . PRO A 1 87 ? -15.790 2.770 18.904 1.00 91.12 87 PRO A C 1
ATOM 681 O O . PRO A 1 87 ? -14.973 2.982 18.000 1.00 91.12 87 PRO A O 1
ATOM 684 N N . PRO A 1 88 ? -16.334 1.551 19.099 1.00 94.69 88 PRO A N 1
ATOM 685 C CA . PRO A 1 88 ? -16.121 0.434 18.181 1.00 94.69 88 PRO A CA 1
ATOM 686 C C . PRO A 1 88 ? -16.863 0.643 16.855 1.00 94.69 88 PRO A C 1
ATOM 688 O O . PRO A 1 88 ? -17.856 1.374 16.786 1.00 94.69 88 PRO A O 1
ATOM 691 N N . ILE A 1 89 ? -16.452 -0.088 15.819 1.00 95.25 89 ILE A N 1
ATOM 692 C CA . ILE A 1 89 ? -17.246 -0.221 14.588 1.00 95.25 89 ILE A CA 1
ATOM 693 C C . ILE A 1 89 ? -18.143 -1.463 14.627 1.00 95.25 89 ILE A C 1
ATOM 695 O O . ILE A 1 89 ? -17.976 -2.359 15.458 1.00 95.25 89 ILE A O 1
ATOM 699 N N . THR A 1 90 ? -19.108 -1.530 13.708 1.00 96.00 90 THR A N 1
ATOM 700 C CA . THR A 1 90 ? -19.959 -2.716 13.548 1.00 96.00 90 THR A CA 1
ATOM 701 C C . THR A 1 90 ? -19.198 -3.870 12.893 1.00 96.00 90 THR A C 1
ATOM 703 O O . THR A 1 90 ? -18.269 -3.645 12.113 1.00 96.00 90 THR A O 1
ATOM 706 N N . GLU A 1 91 ? -19.631 -5.107 13.152 1.00 93.56 91 GLU A N 1
ATOM 707 C CA . GLU A 1 91 ? -19.078 -6.304 12.498 1.00 93.56 91 GLU A CA 1
ATOM 708 C C . GLU A 1 91 ? -19.187 -6.215 10.968 1.00 93.56 91 GLU A C 1
ATOM 710 O O . GLU A 1 91 ? -18.209 -6.484 10.274 1.00 93.56 91 GLU A O 1
ATOM 715 N N . ASP A 1 92 ? -20.318 -5.732 10.441 1.00 92.88 92 ASP A N 1
ATOM 716 C CA . ASP A 1 92 ? -20.516 -5.514 8.999 1.00 92.88 92 ASP A CA 1
ATOM 717 C C . ASP A 1 92 ? -19.495 -4.531 8.411 1.00 92.88 92 ASP A C 1
ATOM 719 O O . ASP A 1 92 ? -18.960 -4.740 7.321 1.00 92.88 92 ASP A O 1
ATOM 723 N N . SER A 1 93 ? -19.193 -3.455 9.141 1.00 92.62 93 SER A N 1
ATOM 724 C CA . SER A 1 93 ? -18.224 -2.452 8.697 1.00 92.62 93 SER A CA 1
ATOM 725 C C . SER A 1 93 ? -16.809 -3.013 8.658 1.00 92.62 93 SER A C 1
ATOM 727 O O . SER A 1 93 ? -16.068 -2.781 7.703 1.00 92.62 93 SER A O 1
ATOM 729 N N . GLN A 1 94 ? -16.441 -3.780 9.684 1.00 94.81 94 GLN A N 1
ATOM 730 C CA . GLN A 1 94 ? -15.152 -4.453 9.738 1.00 94.81 94 GLN A CA 1
ATOM 731 C C . GLN A 1 94 ? -15.035 -5.507 8.632 1.00 94.81 94 GLN A C 1
ATOM 733 O O . GLN A 1 94 ? -13.998 -5.595 7.981 1.00 94.81 94 GLN A O 1
ATOM 738 N N . ALA A 1 95 ? -16.100 -6.271 8.378 1.00 88.94 95 ALA A N 1
ATOM 739 C CA . ALA A 1 95 ? -16.136 -7.256 7.305 1.00 88.94 95 ALA A CA 1
ATOM 740 C C . ALA A 1 95 ? -15.892 -6.601 5.936 1.00 88.94 95 ALA A C 1
ATOM 742 O O . ALA A 1 95 ? -15.085 -7.107 5.160 1.00 88.94 95 ALA A O 1
ATOM 743 N N . LEU A 1 96 ? -16.509 -5.444 5.664 1.00 90.94 96 LEU A N 1
ATOM 744 C CA . LEU A 1 96 ? -16.260 -4.673 4.441 1.00 90.94 96 LEU A CA 1
ATOM 745 C C . LEU A 1 96 ? -14.808 -4.192 4.332 1.00 90.94 96 LEU A C 1
ATOM 747 O O . LEU A 1 96 ? -14.226 -4.282 3.255 1.00 90.94 96 LEU A O 1
ATOM 751 N N . LEU A 1 97 ? -14.199 -3.720 5.424 1.00 93.12 97 LEU A N 1
ATOM 752 C CA . LEU A 1 97 ? -12.775 -3.369 5.429 1.00 93.12 97 LEU A CA 1
ATOM 753 C C . LEU A 1 97 ? -11.898 -4.580 5.098 1.00 93.12 97 LEU A C 1
ATOM 755 O O . LEU A 1 97 ? -10.989 -4.480 4.281 1.00 93.12 97 LEU A O 1
ATOM 759 N N . LEU A 1 98 ? -12.187 -5.733 5.697 1.00 91.31 98 LEU A N 1
ATOM 760 C CA . LEU A 1 98 ? -11.403 -6.951 5.503 1.00 91.31 98 LEU A CA 1
ATOM 761 C C . LEU A 1 98 ? -11.527 -7.537 4.088 1.00 91.31 98 LEU A C 1
ATOM 763 O O . LEU A 1 98 ? -10.632 -8.268 3.677 1.00 91.31 98 LEU A O 1
ATOM 767 N N . LEU A 1 99 ? -12.549 -7.175 3.303 1.00 87.94 99 LEU A N 1
ATOM 768 C CA . LEU A 1 99 ? -12.589 -7.495 1.865 1.00 87.94 99 LEU A CA 1
ATOM 769 C C . LEU A 1 99 ? -11.480 -6.793 1.065 1.00 87.94 99 LEU A C 1
ATOM 771 O O . LEU A 1 99 ? -11.132 -7.253 -0.018 1.00 87.94 99 LEU A O 1
ATOM 775 N N . LEU A 1 100 ? -10.930 -5.692 1.584 1.00 89.69 100 LEU A N 1
ATOM 776 C CA . LEU A 1 100 ? -9.819 -4.955 0.976 1.00 89.69 100 LEU A CA 1
ATOM 777 C C . LEU A 1 100 ? -8.447 -5.480 1.430 1.00 89.69 100 LEU A C 1
ATOM 779 O O . LEU A 1 100 ? -7.408 -4.939 1.040 1.00 89.69 100 LEU A O 1
ATOM 783 N N . HIS A 1 101 ? -8.424 -6.499 2.291 1.00 87.94 101 HIS A N 1
ATOM 784 C CA . HIS A 1 101 ? -7.185 -7.094 2.762 1.00 87.94 101 HIS A CA 1
ATOM 785 C C . HIS A 1 101 ? -6.537 -7.908 1.639 1.00 87.94 101 HIS A C 1
ATOM 787 O O . HIS A 1 101 ? -7.099 -8.894 1.163 1.00 87.94 101 HIS A O 1
ATOM 793 N N . GLN A 1 102 ? -5.333 -7.503 1.239 1.00 70.62 102 GLN A N 1
ATOM 794 C CA . GLN A 1 102 ? -4.494 -8.284 0.336 1.00 70.62 102 GLN A CA 1
ATOM 795 C C . GLN A 1 102 ? -3.703 -9.335 1.141 1.00 70.62 102 GLN A C 1
ATOM 797 O O . GLN A 1 102 ? -3.278 -9.046 2.261 1.00 70.62 102 GLN A O 1
ATOM 802 N N . PRO A 1 103 ? -3.507 -10.555 0.612 1.00 59.69 103 PRO A N 1
ATOM 803 C CA . PRO A 1 103 ? -2.828 -11.644 1.317 1.00 59.69 103 PRO A CA 1
ATOM 804 C C . PRO A 1 103 ? -1.358 -11.335 1.655 1.00 59.69 103 PRO A C 1
ATOM 806 O O . PRO A 1 103 ? -0.683 -10.584 0.956 1.00 59.69 103 PRO A O 1
ATOM 809 N N . GLU A 1 104 ? -0.844 -11.974 2.715 1.00 54.06 104 GLU A N 1
ATOM 810 C CA . GLU A 1 104 ? 0.470 -11.681 3.323 1.00 54.06 104 GLU A CA 1
ATOM 811 C C . GLU A 1 104 ? 1.668 -11.745 2.367 1.00 54.06 104 GLU A C 1
ATOM 813 O O . GLU A 1 104 ? 2.631 -11.006 2.573 1.00 54.06 104 GLU A O 1
ATOM 818 N N . HIS A 1 105 ? 1.606 -12.572 1.317 1.00 57.00 105 HIS A N 1
ATOM 819 C CA . HIS A 1 105 ? 2.678 -12.690 0.320 1.00 57.00 105 HIS A CA 1
ATOM 820 C C . HIS A 1 105 ? 2.892 -11.407 -0.498 1.00 57.00 105 HIS A C 1
ATOM 822 O O . HIS A 1 105 ? 3.902 -11.276 -1.175 1.00 57.00 105 HIS A O 1
ATOM 828 N N . LEU A 1 106 ? 1.956 -10.456 -0.443 1.00 51.75 106 LEU A N 1
ATOM 829 C CA . LEU A 1 106 ? 2.107 -9.136 -1.046 1.00 51.75 106 LEU A CA 1
ATOM 830 C C . LEU A 1 106 ? 2.460 -8.054 -0.029 1.00 51.75 106 LEU A C 1
ATOM 832 O O . LEU A 1 106 ? 2.583 -6.925 -0.462 1.00 51.75 106 LEU A O 1
ATOM 836 N N . ALA A 1 107 ? 2.594 -8.348 1.274 1.00 52.28 107 ALA A N 1
ATOM 837 C CA . ALA A 1 107 ? 2.683 -7.369 2.369 1.00 52.28 107 ALA A CA 1
ATOM 838 C C . ALA A 1 107 ? 3.896 -7.599 3.300 1.00 52.28 107 ALA A C 1
ATOM 840 O O . ALA A 1 107 ? 3.772 -7.545 4.528 1.00 52.28 107 ALA A O 1
ATOM 841 N N . SER A 1 108 ? 5.094 -7.876 2.766 1.00 53.09 108 SER A N 1
ATOM 842 C CA . SER A 1 108 ? 6.251 -8.301 3.584 1.00 53.09 108 SER A CA 1
ATOM 843 C C . SER A 1 108 ? 6.897 -7.194 4.444 1.00 53.09 108 SER A C 1
ATOM 845 O O . SER A 1 108 ? 7.880 -7.430 5.147 1.00 53.09 108 SER A O 1
ATOM 847 N N . ARG A 1 109 ? 6.293 -5.997 4.545 1.00 52.34 109 ARG A N 1
ATOM 848 C CA . ARG A 1 109 ? 6.735 -4.963 5.499 1.00 52.34 109 ARG A CA 1
ATOM 849 C C . ARG A 1 109 ? 6.110 -5.155 6.877 1.00 52.34 109 ARG A C 1
ATOM 851 O O . ARG A 1 109 ? 4.988 -4.742 7.129 1.00 52.34 109 ARG A O 1
ATOM 858 N N . SER A 1 110 ? 6.875 -5.658 7.836 1.00 49.53 110 SER A N 1
ATOM 859 C CA . SER A 1 110 ? 6.722 -5.198 9.224 1.00 49.53 110 SER A CA 1
ATOM 860 C C . SER A 1 110 ? 8.087 -5.216 9.897 1.00 49.53 110 SER A C 1
ATOM 862 O O . SER A 1 110 ? 8.709 -6.270 10.023 1.00 49.53 110 SER A O 1
ATOM 864 N N . ALA A 1 111 ? 8.587 -4.042 10.288 1.00 43.16 111 ALA A N 1
ATOM 865 C CA . ALA A 1 111 ? 9.809 -3.963 11.076 1.00 43.16 111 ALA A CA 1
ATOM 866 C C . ALA A 1 111 ? 9.586 -4.744 12.384 1.00 43.16 111 ALA A C 1
ATOM 868 O O . ALA A 1 111 ? 8.637 -4.475 13.116 1.00 43.16 111 ALA A O 1
ATOM 869 N N . GLY A 1 112 ? 10.417 -5.754 12.648 1.00 51.88 112 GLY A N 1
ATOM 870 C CA . GLY A 1 112 ? 10.278 -6.587 13.844 1.00 51.88 112 GLY A CA 1
ATOM 871 C C . GLY A 1 112 ? 9.197 -7.668 13.764 1.00 51.88 112 GLY A C 1
ATOM 872 O O . GLY A 1 112 ? 8.574 -7.953 14.786 1.00 51.88 112 GLY A O 1
ATOM 873 N N . ARG A 1 113 ? 8.980 -8.286 12.590 1.00 65.75 113 ARG A N 1
ATOM 874 C CA . ARG A 1 113 ? 8.211 -9.540 12.496 1.00 65.75 113 ARG A CA 1
ATOM 875 C C . ARG A 1 113 ? 8.723 -10.537 13.532 1.00 65.75 113 ARG A C 1
ATOM 877 O O . ARG A 1 113 ? 9.906 -10.869 13.554 1.00 65.75 113 ARG A O 1
ATOM 884 N N . VAL A 1 114 ? 7.823 -11.013 14.383 1.00 58.62 114 VAL A N 1
ATOM 885 C CA . VAL A 1 114 ? 8.106 -12.133 15.282 1.00 58.62 114 VAL A CA 1
ATOM 886 C C . VAL A 1 114 ? 7.317 -13.356 14.846 1.00 58.62 114 VAL A C 1
ATOM 888 O O . VAL A 1 114 ? 6.156 -13.194 14.455 1.00 58.62 114 VAL A O 1
ATOM 891 N N . PRO A 1 115 ? 7.912 -14.564 14.917 1.00 61.47 115 PRO A N 1
ATOM 892 C CA . PRO A 1 115 ? 7.175 -15.794 14.679 1.00 61.47 115 PRO A CA 1
ATOM 893 C C . PRO A 1 115 ? 5.963 -15.853 15.604 1.00 61.47 115 PRO A C 1
ATOM 895 O O . PRO A 1 115 ? 6.098 -15.624 16.810 1.00 61.47 115 PRO A O 1
ATOM 898 N N . LEU A 1 116 ? 4.795 -16.201 15.065 1.00 60.91 116 LEU A N 1
ATOM 899 C CA . LEU A 1 116 ? 3.589 -16.378 15.880 1.00 60.91 116 LEU A CA 1
ATOM 900 C C . LEU A 1 116 ? 3.791 -17.455 16.958 1.00 60.91 116 LEU A C 1
ATOM 902 O O . LEU A 1 116 ? 3.336 -17.280 18.085 1.00 60.91 116 LEU A O 1
ATOM 906 N N . ALA A 1 117 ? 4.578 -18.494 16.657 1.00 55.84 117 ALA A N 1
ATOM 907 C CA . ALA A 1 117 ? 4.995 -19.527 17.610 1.00 55.84 117 ALA A CA 1
ATOM 908 C C . ALA A 1 117 ? 5.828 -18.994 18.798 1.00 55.84 117 ALA A C 1
ATOM 910 O O . ALA A 1 117 ? 5.961 -19.672 19.812 1.00 55.84 117 ALA A O 1
ATOM 911 N N . GLY A 1 118 ? 6.405 -17.793 18.680 1.00 56.16 118 GLY A N 1
ATOM 912 C CA . GLY A 1 118 ? 7.158 -17.126 19.744 1.00 56.16 118 GLY A CA 1
ATOM 913 C C . GLY A 1 118 ? 6.308 -16.232 20.656 1.00 56.16 118 GLY A C 1
ATOM 914 O O . GLY A 1 118 ? 6.845 -15.659 21.606 1.00 56.16 118 GLY A O 1
ATOM 915 N N . LEU A 1 119 ? 5.006 -16.072 20.384 1.00 61.72 119 LEU A N 1
ATOM 916 C CA . LEU A 1 119 ? 4.096 -15.302 21.236 1.00 61.72 119 LEU A CA 1
ATOM 917 C C . LEU A 1 119 ? 3.481 -16.184 22.339 1.00 61.72 119 LEU A C 1
ATOM 919 O O . LEU A 1 119 ? 3.299 -17.381 22.135 1.00 61.72 119 LEU A O 1
ATOM 923 N N . PRO A 1 120 ? 3.131 -15.619 23.516 1.00 59.69 120 PRO A N 1
ATOM 924 C CA . PRO A 1 120 ? 2.442 -16.380 24.559 1.00 59.69 120 PRO A CA 1
ATOM 925 C C . PRO A 1 120 ? 1.127 -16.975 24.029 1.00 59.69 120 PRO A C 1
ATOM 927 O O . PR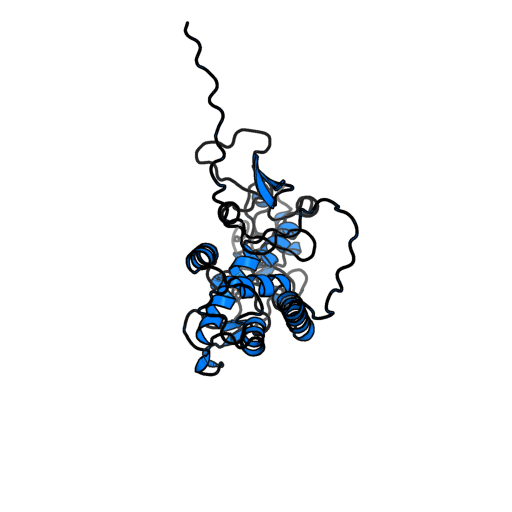O A 1 120 ? 0.411 -16.266 23.324 1.00 59.69 120 PRO A O 1
ATOM 930 N N . GLU A 1 121 ? 0.776 -18.203 24.438 1.00 55.41 121 GLU A N 1
ATOM 931 C CA . GLU A 1 121 ? -0.396 -18.981 23.963 1.00 55.41 121 GLU A CA 1
ATOM 932 C C . GLU A 1 121 ? -1.722 -18.202 23.941 1.00 55.41 121 GLU A C 1
ATOM 934 O O . GLU A 1 121 ? -2.598 -18.470 23.125 1.00 55.41 121 GLU A O 1
ATOM 939 N N . ALA A 1 122 ? -1.881 -17.194 24.804 1.00 53.25 122 ALA A N 1
ATOM 940 C CA . ALA A 1 122 ? -3.059 -16.335 24.790 1.00 53.25 122 ALA A CA 1
ATOM 941 C C . ALA A 1 122 ? -3.250 -15.605 23.444 1.00 53.25 122 ALA A C 1
ATOM 943 O O . ALA A 1 122 ? -4.383 -15.370 23.053 1.00 53.25 122 ALA A O 1
ATOM 944 N N . TRP A 1 123 ? -2.176 -15.264 22.727 1.00 52.47 123 TRP A N 1
ATOM 945 C CA . TRP A 1 123 ? -2.190 -14.423 21.521 1.00 52.47 123 TRP A CA 1
ATOM 946 C C . TRP A 1 123 ? -2.108 -15.222 20.208 1.00 52.47 123 TRP A C 1
ATOM 948 O O . TRP A 1 123 ? -2.018 -14.627 19.135 1.00 52.47 123 TRP A O 1
ATOM 958 N N . SER A 1 124 ? -2.135 -16.558 20.276 1.00 51.69 124 SER A N 1
ATOM 959 C CA . SER A 1 124 ? -2.108 -17.447 19.111 1.00 51.69 124 SER A CA 1
ATOM 960 C C . SER A 1 124 ? -3.519 -17.913 18.752 1.00 51.69 124 SER A C 1
ATOM 962 O O . SER A 1 124 ? -4.079 -18.806 19.379 1.00 51.69 124 SER A O 1
ATOM 964 N N . THR A 1 125 ? -4.107 -17.321 17.723 1.00 46.62 125 THR A N 1
ATOM 965 C CA . THR A 1 125 ? -5.281 -17.877 17.023 1.00 46.62 125 THR A CA 1
ATOM 966 C C . THR A 1 125 ? -5.021 -17.617 15.557 1.00 46.62 125 THR A C 1
ATOM 968 O O . THR A 1 125 ? -4.848 -16.462 15.258 1.00 46.62 125 THR A O 1
ATOM 971 N N . GLU A 1 126 ? -4.828 -18.652 14.732 1.00 50.22 126 GLU A N 1
ATOM 972 C CA . GLU A 1 126 ? -4.072 -18.701 13.456 1.00 50.22 126 GLU A CA 1
ATOM 973 C C . GLU A 1 126 ? -4.688 -18.025 12.211 1.00 50.22 126 GLU A C 1
ATOM 975 O O . GLU A 1 126 ? -5.771 -18.415 11.782 1.00 50.22 126 GLU A O 1
ATOM 980 N N . ILE A 1 127 ? -3.889 -17.146 11.582 1.00 46.53 127 ILE A N 1
ATOM 981 C CA . ILE A 1 127 ? -3.735 -16.759 10.168 1.00 46.53 127 ILE A CA 1
ATOM 982 C C . ILE A 1 127 ? -2.345 -16.077 10.080 1.00 46.53 127 ILE A C 1
ATOM 984 O O . ILE A 1 127 ? -2.137 -15.034 10.701 1.00 46.53 127 ILE A O 1
ATOM 988 N N . GLY A 1 128 ? -1.404 -16.672 9.336 1.00 54.47 128 GLY A N 1
ATOM 989 C CA . GLY A 1 128 ? -0.048 -16.147 9.076 1.00 54.47 128 GLY A CA 1
ATOM 990 C C . GLY A 1 128 ? 1.078 -16.829 9.868 1.00 54.47 128 GLY A C 1
ATOM 991 O O . GLY A 1 128 ? 0.810 -17.587 10.797 1.00 54.47 128 GLY A O 1
ATOM 992 N N . GLU A 1 129 ? 2.345 -16.579 9.506 1.00 62.03 129 GLU A N 1
ATOM 993 C CA . GLU A 1 129 ? 3.537 -17.105 10.220 1.00 62.03 129 GLU A CA 1
ATOM 994 C C . GLU A 1 129 ? 4.194 -16.063 11.150 1.00 62.03 129 GLU A C 1
ATOM 996 O O . GLU A 1 129 ? 4.893 -16.410 12.108 1.00 62.03 129 GLU A O 1
ATOM 1001 N N . THR A 1 130 ? 3.936 -14.769 10.920 1.00 68.69 130 THR A N 1
ATOM 1002 C CA . THR A 1 130 ? 4.592 -13.651 11.625 1.00 68.69 130 THR A CA 1
ATOM 1003 C C . THR A 1 130 ? 3.676 -12.434 11.793 1.00 68.69 130 THR A C 1
ATOM 1005 O O . THR A 1 130 ? 2.813 -12.216 10.952 1.00 68.69 130 THR A O 1
ATOM 1008 N N . VAL A 1 131 ? 3.916 -11.585 12.801 1.00 76.56 131 VAL A N 1
ATOM 1009 C CA . VAL A 1 131 ? 3.148 -10.339 13.043 1.00 76.56 131 VAL A CA 1
ATOM 1010 C C . VAL A 1 131 ? 4.051 -9.134 13.341 1.00 76.56 131 VAL A C 1
ATOM 1012 O O . VAL A 1 131 ? 5.147 -9.311 13.878 1.00 76.56 131 VAL A O 1
ATOM 1015 N N . ASP A 1 132 ? 3.600 -7.912 13.025 1.00 83.50 132 ASP A N 1
ATOM 1016 C CA . ASP A 1 132 ? 4.272 -6.656 13.394 1.00 83.50 132 ASP A CA 1
ATOM 1017 C C . ASP A 1 132 ? 4.353 -6.507 14.924 1.00 83.50 132 ASP A C 1
ATOM 1019 O O . ASP A 1 132 ? 3.345 -6.543 15.638 1.00 83.50 132 ASP A O 1
ATOM 1023 N N . MET A 1 133 ? 5.556 -6.283 15.455 1.00 84.06 133 MET A N 1
ATOM 1024 C CA . MET A 1 133 ? 5.756 -6.061 16.890 1.00 84.06 133 MET A CA 1
ATOM 1025 C C . MET A 1 133 ? 4.983 -4.844 17.419 1.00 84.06 133 MET A C 1
ATOM 1027 O O . MET A 1 133 ? 4.567 -4.827 18.578 1.00 84.06 133 MET A O 1
ATOM 1031 N N . THR A 1 134 ? 4.762 -3.826 16.590 1.00 89.88 134 THR A N 1
ATOM 1032 C CA . THR A 1 134 ? 3.969 -2.638 16.935 1.00 89.88 134 THR A CA 1
ATOM 1033 C C . THR A 1 134 ? 2.518 -3.022 17.202 1.00 89.88 134 THR A C 1
ATOM 1035 O O . THR A 1 134 ? 1.950 -2.590 18.202 1.00 89.88 134 THR A O 1
ATOM 1038 N N . VAL A 1 135 ? 1.945 -3.919 16.392 1.00 90.50 135 VAL A N 1
ATOM 1039 C CA . VAL A 1 135 ? 0.595 -4.469 16.599 1.00 90.50 135 VAL A CA 1
ATOM 1040 C C . VAL A 1 135 ? 0.511 -5.204 17.938 1.00 90.50 135 VAL A C 1
ATOM 1042 O O . VAL A 1 135 ? -0.410 -4.963 18.718 1.00 90.50 135 VAL A O 1
ATOM 1045 N N . VAL A 1 136 ? 1.504 -6.039 18.262 1.00 88.88 136 VAL A N 1
ATOM 1046 C CA . VAL A 1 136 ? 1.559 -6.763 19.546 1.00 88.88 136 VAL A CA 1
ATOM 1047 C C . VAL A 1 136 ? 1.672 -5.800 20.733 1.00 88.88 136 VAL A C 1
ATOM 1049 O O . VAL A 1 136 ? 0.993 -5.975 21.746 1.00 88.88 136 VAL A O 1
ATOM 1052 N N . ARG A 1 137 ? 2.524 -4.775 20.624 1.00 90.50 137 ARG A N 1
ATOM 1053 C CA . ARG A 1 137 ? 2.713 -3.754 21.667 1.00 90.50 137 ARG A CA 1
ATOM 1054 C C . ARG A 1 137 ? 1.437 -2.964 21.912 1.00 90.50 137 ARG A C 1
ATOM 1056 O O . ARG A 1 137 ? 1.044 -2.823 23.064 1.00 90.50 137 ARG A O 1
ATOM 1063 N N . LEU A 1 138 ? 0.771 -2.519 20.850 1.00 92.94 138 LEU A N 1
ATOM 1064 C CA . LEU A 1 138 ? -0.502 -1.808 20.936 1.00 92.94 138 LEU A CA 1
ATOM 1065 C C . LEU A 1 138 ? -1.582 -2.677 21.579 1.00 92.94 138 LEU A C 1
ATOM 1067 O O . LEU A 1 138 ? -2.265 -2.230 22.499 1.00 92.94 138 LEU A O 1
ATOM 1071 N N . ALA A 1 139 ? -1.688 -3.939 21.157 1.00 93.06 139 ALA A N 1
ATOM 1072 C CA . ALA A 1 139 ? -2.666 -4.860 21.714 1.00 93.06 139 ALA A CA 1
ATOM 1073 C C . ALA A 1 139 ? -2.473 -5.083 23.220 1.00 93.06 139 ALA A C 1
ATOM 1075 O O . ALA A 1 139 ? -3.444 -5.087 23.974 1.00 93.06 139 ALA A O 1
ATOM 1076 N N . ARG A 1 140 ? -1.221 -5.193 23.679 1.00 91.69 140 ARG A N 1
ATOM 1077 C CA . ARG A 1 140 ? -0.898 -5.275 25.111 1.00 91.69 140 ARG A CA 1
ATOM 1078 C C . ARG A 1 140 ? -1.166 -3.966 25.846 1.00 91.69 140 ARG A C 1
ATOM 1080 O O . ARG A 1 140 ? -1.754 -4.005 26.920 1.00 91.69 140 ARG A O 1
ATOM 1087 N N . HIS A 1 141 ? -0.741 -2.837 25.279 1.00 94.00 141 HIS A N 1
ATOM 1088 C CA . HIS A 1 141 ? -0.855 -1.511 25.894 1.00 94.00 141 HIS A CA 1
ATOM 1089 C C . HIS A 1 141 ? -2.310 -1.138 26.184 1.00 94.00 141 HIS A C 1
ATOM 1091 O O . HIS A 1 141 ? -2.626 -0.719 27.292 1.00 94.00 141 HIS A O 1
ATOM 1097 N N . PHE A 1 142 ? -3.207 -1.373 25.224 1.00 95.06 142 PHE A N 1
ATOM 1098 C CA . PHE A 1 142 ? -4.637 -1.090 25.380 1.00 95.06 142 PHE A CA 1
ATOM 1099 C C . PHE A 1 142 ? -5.446 -2.262 25.957 1.00 95.06 142 PHE A C 1
ATOM 1101 O O . PHE A 1 142 ? -6.659 -2.155 26.111 1.00 95.06 142 PHE A O 1
ATOM 1108 N N . GLY A 1 143 ? -4.808 -3.392 26.279 1.00 93.94 143 GLY A N 1
ATOM 1109 C CA . GLY A 1 143 ? -5.498 -4.567 26.816 1.00 93.94 143 GLY A CA 1
ATOM 1110 C C . GLY A 1 143 ? -6.543 -5.152 25.859 1.00 93.94 143 GLY A C 1
ATOM 1111 O O . GLY A 1 143 ? -7.605 -5.590 26.309 1.00 93.94 143 GLY A O 1
ATOM 1112 N N . LEU A 1 144 ? -6.261 -5.139 24.553 1.00 94.56 144 LEU A N 1
ATOM 1113 C CA . LEU A 1 144 ? -7.131 -5.723 23.532 1.00 94.56 144 LEU A CA 1
ATOM 1114 C C . LEU A 1 144 ? -7.297 -7.230 23.752 1.00 94.56 144 LEU A C 1
ATOM 1116 O O . LEU A 1 144 ? -6.433 -7.891 24.340 1.00 94.56 144 LEU A O 1
ATOM 1120 N N . LYS A 1 145 ? -8.405 -7.801 23.264 1.00 91.75 145 LYS A N 1
ATOM 1121 C CA . LYS A 1 145 ? -8.621 -9.242 23.407 1.00 91.75 145 LYS A CA 1
ATOM 1122 C C . LYS A 1 145 ? -7.555 -10.025 22.637 1.00 91.75 145 LYS A C 1
ATOM 1124 O O . LYS A 1 145 ? -7.310 -9.724 21.472 1.00 91.75 145 LYS A O 1
ATOM 1129 N N . PRO A 1 146 ? -6.981 -11.088 23.222 1.00 81.12 146 PRO A N 1
ATOM 1130 C CA . PRO A 1 146 ? -5.833 -11.741 22.610 1.00 81.12 146 PRO A CA 1
ATOM 1131 C C . PRO A 1 146 ? -6.044 -12.290 21.191 1.00 81.12 146 PRO A C 1
ATOM 1133 O O . PRO A 1 146 ? -5.137 -12.224 20.364 1.00 81.12 146 PRO A O 1
ATOM 1136 N N . GLY A 1 147 ? -7.263 -12.740 20.876 1.00 81.88 147 GLY A N 1
ATOM 1137 C CA . GLY A 1 147 ? -7.606 -13.254 19.549 1.00 81.88 147 GLY A CA 1
ATOM 1138 C C . GLY A 1 147 ? -7.728 -12.206 18.437 1.00 81.88 147 GLY A C 1
ATOM 1139 O O . GLY A 1 147 ? -7.973 -12.572 17.293 1.00 81.88 147 GLY A O 1
ATOM 1140 N N . CYS A 1 148 ? -7.577 -10.906 18.727 1.00 88.31 148 CYS A N 1
ATOM 1141 C CA . CYS A 1 148 ? -7.717 -9.860 17.711 1.00 88.31 148 CYS A CA 1
ATOM 1142 C C . CYS A 1 148 ? -6.394 -9.460 17.037 1.00 88.31 148 CYS A C 1
ATOM 1144 O O . CYS A 1 148 ? -6.427 -8.652 16.116 1.00 88.31 148 CYS A O 1
ATOM 1146 N N . VAL A 1 149 ? -5.234 -9.977 17.466 1.00 87.38 149 VAL A N 1
ATOM 1147 C CA . VAL A 1 149 ? -3.915 -9.494 16.999 1.00 87.38 149 VAL A CA 1
ATOM 1148 C C . VAL A 1 149 ? -3.723 -9.639 15.493 1.00 87.38 149 VAL A C 1
ATOM 1150 O O . VAL A 1 149 ? -3.329 -8.683 14.832 1.00 87.38 149 VAL A O 1
ATOM 1153 N N . GLN A 1 150 ? -4.047 -10.794 14.922 1.00 84.00 150 GLN A N 1
ATOM 1154 C CA . GLN A 1 150 ? -3.934 -10.979 13.473 1.00 84.00 150 GLN A CA 1
ATOM 1155 C C . GLN A 1 150 ? -4.964 -10.172 12.704 1.00 84.00 150 GLN A C 1
ATOM 1157 O O . GLN A 1 150 ? -4.674 -9.652 11.631 1.00 84.00 150 GLN A O 1
ATOM 1162 N N . LYS A 1 151 ? -6.167 -10.022 13.262 1.00 88.75 151 LYS A N 1
ATOM 1163 C CA . LYS A 1 151 ? -7.166 -9.163 12.642 1.00 88.75 151 LYS A CA 1
ATOM 1164 C C . LYS A 1 151 ? -6.708 -7.706 12.654 1.00 88.75 151 LYS A C 1
ATOM 1166 O O . LYS A 1 151 ? -6.866 -7.015 11.656 1.00 88.75 151 LYS A O 1
ATOM 1171 N N . LEU A 1 152 ? -6.073 -7.257 13.735 1.00 92.56 152 LEU A N 1
ATOM 1172 C CA . LEU A 1 152 ? -5.466 -5.935 13.818 1.00 92.56 152 LEU A CA 1
ATOM 1173 C C . LEU A 1 152 ? -4.334 -5.774 12.791 1.00 92.56 152 LEU A C 1
ATOM 1175 O O . LEU A 1 152 ? -4.289 -4.749 12.119 1.00 92.56 152 LEU A O 1
ATOM 1179 N N . GLN A 1 153 ? -3.488 -6.792 12.592 1.00 89.88 153 GLN A N 1
ATOM 1180 C CA . GLN A 1 153 ? -2.490 -6.808 11.513 1.00 89.88 153 GLN A CA 1
ATOM 1181 C C . GLN A 1 153 ? -3.141 -6.671 10.128 1.00 89.88 153 GLN A C 1
ATOM 1183 O O . GLN A 1 153 ? -2.722 -5.832 9.330 1.00 89.88 153 GLN A O 1
ATOM 1188 N N . ALA A 1 154 ? -4.185 -7.456 9.849 1.00 88.88 154 ALA A N 1
ATOM 1189 C CA . ALA A 1 154 ? -4.914 -7.392 8.586 1.00 88.88 154 ALA A CA 1
ATOM 1190 C C . ALA A 1 154 ? -5.539 -6.006 8.368 1.00 88.88 154 ALA A C 1
ATOM 1192 O O . ALA A 1 154 ? -5.450 -5.443 7.278 1.00 88.88 154 ALA A O 1
ATOM 1193 N N . LEU A 1 155 ? -6.106 -5.406 9.417 1.00 93.38 155 LEU A N 1
ATOM 1194 C CA . LEU A 1 155 ? -6.626 -4.041 9.375 1.00 93.38 155 LEU A CA 1
ATOM 1195 C C . LEU A 1 155 ? -5.509 -3.020 9.111 1.00 93.38 155 LEU A C 1
ATOM 1197 O O . LEU A 1 155 ? -5.712 -2.118 8.303 1.00 93.38 155 LEU A O 1
ATOM 1201 N N . CYS A 1 156 ? -4.316 -3.168 9.698 1.00 92.56 156 CYS A N 1
ATOM 1202 C CA . CYS A 1 156 ? -3.170 -2.315 9.361 1.00 92.56 156 CYS A CA 1
ATOM 1203 C C . CYS A 1 156 ? -2.836 -2.377 7.864 1.00 92.56 156 CYS A C 1
ATOM 1205 O O . CYS A 1 156 ? -2.631 -1.331 7.255 1.00 92.56 156 CYS A O 1
ATOM 1207 N N . HIS A 1 157 ? -2.845 -3.564 7.250 1.00 89.94 157 HIS A N 1
ATOM 1208 C CA . HIS A 1 157 ? -2.645 -3.705 5.803 1.00 89.94 157 HIS A CA 1
ATOM 1209 C C . HIS A 1 157 ? -3.771 -3.058 4.992 1.00 89.94 157 HIS A C 1
ATOM 1211 O O . HIS A 1 157 ? -3.497 -2.358 4.018 1.00 89.94 157 HIS A O 1
ATOM 1217 N N . VAL A 1 158 ? -5.031 -3.239 5.405 1.00 93.00 158 VAL A N 1
ATOM 1218 C CA . VAL A 1 158 ? -6.177 -2.579 4.761 1.00 93.00 158 VAL A CA 1
ATOM 1219 C C . VAL A 1 158 ? -5.947 -1.071 4.713 1.00 93.00 158 VAL A C 1
ATOM 1221 O O . VAL A 1 158 ? -5.973 -0.487 3.632 1.00 93.00 158 VAL A O 1
ATOM 1224 N N . TRP A 1 159 ? -5.650 -0.449 5.854 1.00 94.44 159 TRP A N 1
ATOM 1225 C CA . TRP A 1 159 ? -5.417 0.992 5.929 1.00 94.44 159 TRP A CA 1
ATOM 1226 C C . TRP A 1 159 ? -4.149 1.427 5.187 1.00 94.44 159 TRP A C 1
ATOM 1228 O O . TRP A 1 159 ? -4.175 2.447 4.504 1.00 94.44 159 TRP A O 1
ATOM 1238 N N . GLN A 1 160 ? -3.060 0.662 5.257 1.00 91.38 160 GLN A N 1
ATOM 1239 C CA . GLN A 1 160 ? -1.809 1.001 4.575 1.00 91.38 160 GLN A CA 1
ATOM 1240 C C . GLN A 1 160 ? -1.964 1.039 3.050 1.00 91.38 160 GLN A C 1
ATOM 1242 O O . GLN A 1 160 ? -1.425 1.939 2.408 1.00 91.38 160 GLN A O 1
ATOM 1247 N N . TYR A 1 161 ? -2.670 0.068 2.467 1.00 91.62 161 TYR A N 1
ATOM 1248 C CA . TYR A 1 161 ? -2.678 -0.123 1.013 1.00 91.62 161 TYR A CA 1
ATOM 1249 C C . TYR A 1 161 ? -3.922 0.428 0.313 1.00 91.62 161 TYR A C 1
ATOM 1251 O O . TYR A 1 161 ? -3.897 0.586 -0.905 1.00 91.62 161 TYR A O 1
ATOM 1259 N N . ASN A 1 162 ? -4.983 0.760 1.057 1.00 93.88 162 ASN A N 1
ATOM 1260 C CA . ASN A 1 162 ? -6.264 1.185 0.480 1.00 93.88 162 ASN A CA 1
ATOM 1261 C C . ASN A 1 162 ? -6.727 2.581 0.917 1.00 93.88 162 ASN A C 1
ATOM 1263 O O . ASN A 1 162 ? -7.794 3.022 0.476 1.00 93.88 162 ASN A O 1
ATOM 1267 N N . SER A 1 163 ? -5.990 3.258 1.805 1.00 93.31 163 SER A N 1
ATOM 1268 C CA . SER A 1 163 ? -6.402 4.568 2.311 1.00 93.31 163 SER A CA 1
ATOM 1269 C C . SER A 1 163 ? -5.982 5.733 1.411 1.00 93.31 163 SER A C 1
ATOM 1271 O O . SER A 1 163 ? -4.983 5.698 0.695 1.00 93.31 163 SER A O 1
ATOM 1273 N N . PHE A 1 164 ? -6.780 6.792 1.480 1.00 91.44 164 PHE A N 1
ATOM 1274 C CA . PHE A 1 164 ? -6.594 8.068 0.812 1.00 91.44 164 PHE A CA 1
ATOM 1275 C C . PHE A 1 164 ? -6.267 9.117 1.867 1.00 91.44 164 PHE A C 1
ATOM 1277 O O . PHE A 1 164 ? -6.996 9.272 2.850 1.00 91.44 164 PHE A O 1
ATOM 1284 N N . GLN A 1 165 ? -5.166 9.836 1.671 1.00 83.94 165 GLN A N 1
ATOM 1285 C CA . GLN A 1 165 ? -4.690 10.803 2.647 1.00 83.94 165 GLN A CA 1
ATOM 1286 C C . GLN A 1 165 ? -5.534 12.090 2.629 1.00 83.94 165 GLN A C 1
ATOM 1288 O O . GLN A 1 165 ? -5.732 12.714 1.587 1.00 83.94 165 GLN A O 1
ATOM 1293 N N . LE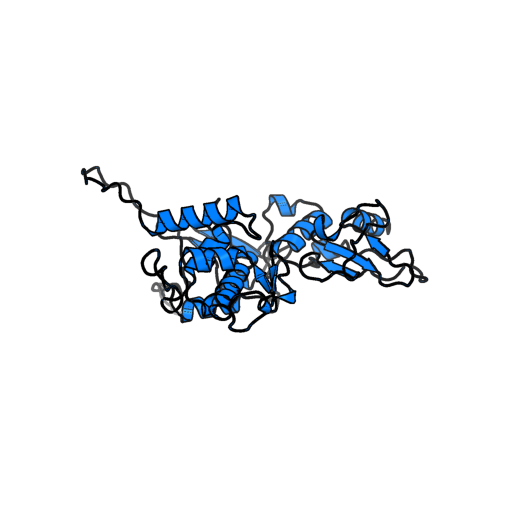U A 1 166 ? -6.007 12.491 3.809 1.00 81.38 166 LEU A N 1
ATOM 1294 C CA . LEU A 1 166 ? -6.818 13.676 4.087 1.00 81.38 166 LEU A CA 1
ATOM 1295 C C . LEU A 1 166 ? -5.987 14.686 4.895 1.00 81.38 166 LEU A C 1
ATOM 1297 O O . LEU A 1 166 ? -6.141 14.841 6.103 1.00 81.38 166 LEU A O 1
ATOM 1301 N N . GLY A 1 167 ? -5.047 15.365 4.242 1.00 75.88 167 GLY A N 1
ATOM 1302 C CA . GLY A 1 167 ? -4.105 16.250 4.938 1.00 75.88 167 GLY A CA 1
ATOM 1303 C C . GLY A 1 167 ? -2.987 15.481 5.654 1.00 75.88 167 GLY A C 1
ATOM 1304 O O . GLY A 1 167 ? -2.578 14.410 5.220 1.00 75.88 167 GLY A O 1
ATOM 1305 N N . THR A 1 168 ? -2.419 16.040 6.724 1.00 72.00 168 THR A N 1
ATOM 1306 C CA . THR A 1 168 ? -1.153 15.533 7.291 1.00 72.00 168 THR A CA 1
ATOM 1307 C C . THR A 1 168 ? -1.300 14.314 8.198 1.00 72.00 168 THR A C 1
ATOM 1309 O O . THR A 1 168 ? -0.393 13.489 8.238 1.00 72.00 168 THR A O 1
ATOM 1312 N N . GLU A 1 169 ? -2.416 14.185 8.918 1.00 72.69 169 GLU A N 1
ATOM 1313 C CA . GLU A 1 169 ? -2.593 13.159 9.961 1.00 72.69 169 GLU A CA 1
ATOM 1314 C C . GLU A 1 169 ? -3.901 12.362 9.841 1.00 72.69 169 GLU A C 1
ATOM 1316 O O . GLU A 1 169 ? -4.246 11.612 10.754 1.00 72.69 169 GLU A O 1
ATOM 1321 N N . PHE A 1 170 ? -4.638 12.512 8.739 1.00 79.31 170 PHE A N 1
ATOM 1322 C CA . PHE A 1 170 ? -5.883 11.781 8.521 1.00 79.31 170 PHE A CA 1
ATOM 1323 C C . PHE A 1 170 ? -5.815 10.965 7.239 1.00 79.31 170 PHE A C 1
ATOM 1325 O O . PHE A 1 170 ? -5.211 11.368 6.244 1.00 79.31 170 PHE A O 1
ATOM 1332 N N . ALA A 1 171 ? -6.463 9.810 7.275 1.00 87.25 171 ALA A N 1
ATOM 1333 C CA . ALA A 1 171 ? -6.624 8.921 6.144 1.00 87.25 171 ALA A CA 1
ATOM 1334 C C . ALA A 1 171 ? -8.053 8.377 6.160 1.00 87.25 171 ALA A C 1
ATOM 1336 O O . ALA A 1 171 ? -8.633 8.190 7.229 1.00 87.25 171 ALA A O 1
ATOM 1337 N N . ALA A 1 172 ? -8.616 8.127 4.984 1.00 91.00 172 ALA A N 1
ATOM 1338 C CA . ALA A 1 172 ? -9.937 7.533 4.831 1.00 91.00 172 ALA A CA 1
ATOM 1339 C C . ALA A 1 172 ? -9.885 6.370 3.846 1.00 91.00 172 ALA A C 1
ATOM 1341 O O . ALA A 1 172 ? -9.147 6.411 2.864 1.00 91.00 172 ALA A O 1
ATOM 1342 N N . VAL A 1 173 ? -10.695 5.345 4.085 1.00 93.62 173 VAL A N 1
ATOM 1343 C CA . VAL A 1 173 ? -10.915 4.259 3.126 1.00 93.62 173 VAL A CA 1
ATOM 1344 C C . VAL A 1 173 ? -12.264 4.475 2.460 1.00 93.62 173 VAL A C 1
ATOM 1346 O O . VAL A 1 173 ? -13.28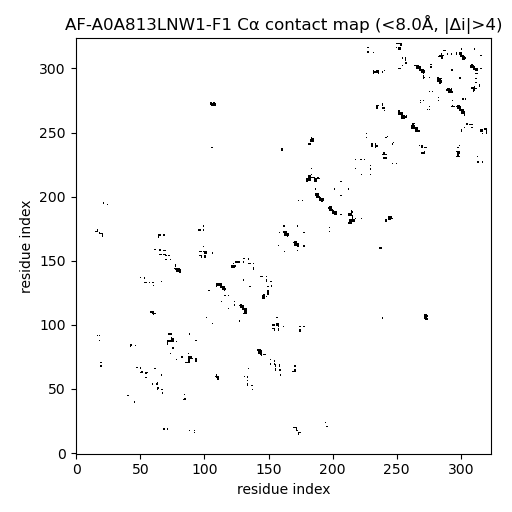9 4.618 3.126 1.00 93.62 173 VAL A O 1
ATOM 1349 N N . TYR A 1 174 ? -12.263 4.469 1.131 1.00 93.69 174 TYR A N 1
ATOM 1350 C CA . TYR A 1 174 ? -13.470 4.564 0.322 1.00 93.69 174 TYR A CA 1
ATOM 1351 C C . TYR A 1 174 ? -13.644 3.248 -0.421 1.00 93.69 174 TYR A C 1
ATOM 1353 O O . TYR A 1 174 ? -12.986 3.026 -1.432 1.00 93.69 174 TYR A O 1
ATOM 1361 N N . PHE A 1 175 ? -14.544 2.393 0.073 1.00 90.06 175 PHE A N 1
ATOM 1362 C CA . PHE A 1 175 ? -14.666 0.997 -0.363 1.00 90.06 175 PHE A CA 1
ATOM 1363 C C . PHE A 1 175 ? -14.625 0.819 -1.887 1.00 90.06 175 PHE A C 1
ATOM 1365 O O . PHE A 1 175 ? -13.776 0.097 -2.386 1.00 90.06 175 PHE A O 1
ATOM 1372 N N . GLY A 1 176 ? -15.480 1.524 -2.638 1.00 89.94 176 GLY A N 1
ATOM 1373 C CA . GLY A 1 176 ? -15.495 1.433 -4.103 1.00 89.94 176 GLY A CA 1
ATOM 1374 C C . GLY A 1 176 ? -14.237 1.991 -4.780 1.00 89.94 176 GLY A C 1
ATOM 1375 O O . GLY A 1 176 ? -13.782 1.438 -5.777 1.00 89.94 176 GLY A O 1
ATOM 1376 N N . ALA A 1 177 ? -13.648 3.058 -4.235 1.00 93.19 177 ALA A N 1
ATOM 1377 C CA . ALA A 1 177 ? -12.443 3.668 -4.793 1.00 93.19 177 ALA A CA 1
ATOM 1378 C C . ALA A 1 177 ? -11.204 2.783 -4.607 1.00 93.19 177 ALA A C 1
ATOM 1380 O O . ALA A 1 177 ? -10.331 2.770 -5.471 1.00 93.19 177 ALA A O 1
ATOM 1381 N N . SER A 1 178 ? -11.148 2.013 -3.517 1.00 93.19 178 SER A N 1
ATOM 1382 C CA . SER A 1 178 ? -10.048 1.092 -3.217 1.00 93.19 178 SER A CA 1
ATOM 1383 C C . SER A 1 178 ? -9.913 -0.056 -4.234 1.00 93.19 178 SER A C 1
ATOM 1385 O O . SER A 1 178 ? -8.873 -0.699 -4.274 1.00 93.19 178 SER A O 1
ATOM 1387 N N . PHE A 1 179 ? -10.913 -0.281 -5.098 1.00 90.31 179 PHE A N 1
ATOM 1388 C CA . PHE A 1 179 ? -10.828 -1.230 -6.219 1.00 90.31 179 PHE A CA 1
ATOM 1389 C C . PHE A 1 179 ? -10.238 -0.632 -7.507 1.00 90.31 179 PHE A C 1
ATOM 1391 O O . PHE A 1 179 ? -10.012 -1.368 -8.464 1.00 90.31 179 PHE A O 1
ATOM 1398 N N . CYS A 1 180 ? -10.011 0.683 -7.579 1.00 94.12 180 CYS A N 1
ATOM 1399 C CA . CYS A 1 180 ? -9.424 1.295 -8.770 1.00 94.12 180 CYS A CA 1
ATOM 1400 C C . CYS A 1 180 ? -7.921 0.990 -8.840 1.00 94.12 180 CYS A C 1
ATOM 1402 O O . CYS A 1 180 ? -7.159 1.410 -7.964 1.00 94.12 180 CYS A O 1
ATOM 1404 N N . SER A 1 181 ? -7.481 0.324 -9.908 1.00 94.31 181 SER A N 1
ATOM 1405 C CA . SER A 1 181 ? -6.064 0.050 -10.157 1.00 94.31 181 SER A CA 1
ATOM 1406 C C . SER A 1 181 ? -5.264 1.321 -10.445 1.00 94.31 181 SER A C 1
ATOM 1408 O O . SER A 1 181 ? -5.779 2.337 -10.930 1.00 94.31 181 SER A O 1
ATOM 1410 N N . HIS A 1 182 ? -3.958 1.240 -10.195 1.00 96.69 182 HIS A N 1
ATOM 1411 C CA . HIS A 1 182 ? -3.021 2.293 -10.552 1.00 96.69 182 HIS A CA 1
ATOM 1412 C C . HIS A 1 182 ? -2.704 2.339 -12.055 1.00 96.69 182 HIS A C 1
ATOM 1414 O O . HIS A 1 182 ? -2.351 1.328 -12.660 1.00 96.69 182 HIS A O 1
ATOM 1420 N N . SER A 1 183 ? -2.636 3.545 -12.621 1.00 96.62 183 SER A N 1
ATOM 1421 C CA . SER A 1 183 ? -1.911 3.822 -13.865 1.00 96.62 183 SER A CA 1
ATOM 1422 C C . SER A 1 183 ? -1.124 5.133 -13.764 1.00 96.62 183 SER A C 1
ATOM 1424 O O . SER A 1 183 ? -1.628 6.138 -13.266 1.00 96.62 183 SER A O 1
ATOM 1426 N N . CYS A 1 184 ? 0.106 5.163 -14.299 1.00 97.12 184 CYS A N 1
ATOM 1427 C CA . CYS A 1 184 ? 0.881 6.406 -14.460 1.00 97.12 184 CYS A CA 1
ATOM 1428 C C . CYS A 1 184 ? 0.366 7.286 -15.619 1.00 97.12 184 CYS A C 1
ATOM 1430 O O . CYS A 1 184 ? 0.874 8.394 -15.820 1.00 97.12 184 CYS A O 1
ATOM 1432 N N . LYS A 1 185 ? -0.596 6.775 -16.397 1.00 94.56 185 LYS A N 1
ATOM 1433 C CA . LYS A 1 185 ? -1.404 7.485 -17.395 1.00 94.56 185 LYS A CA 1
ATOM 1434 C C . LYS A 1 185 ? -2.870 7.082 -17.163 1.00 94.56 185 LYS A C 1
ATOM 1436 O O . LYS A 1 185 ? -3.389 6.252 -17.910 1.00 94.56 185 LYS A O 1
ATOM 1441 N N . PRO A 1 186 ? -3.490 7.555 -16.071 1.00 94.88 186 PRO A N 1
ATOM 1442 C CA . PRO A 1 186 ? -4.832 7.126 -15.703 1.00 94.88 186 PRO A CA 1
ATOM 1443 C C . PRO A 1 186 ? -5.882 7.740 -16.636 1.00 94.88 186 PRO A C 1
ATOM 1445 O O . PRO A 1 186 ? -5.678 8.842 -17.157 1.00 94.88 186 PRO A O 1
ATOM 1448 N N . ASN A 1 187 ? -7.000 7.037 -16.826 1.00 94.69 187 ASN A N 1
ATOM 1449 C CA . ASN A 1 187 ? -8.178 7.544 -17.547 1.00 94.69 187 ASN A CA 1
ATOM 1450 C C . ASN A 1 187 ? -9.174 8.268 -16.622 1.00 94.69 187 ASN A C 1
ATOM 1452 O O . ASN A 1 187 ? -10.063 8.968 -17.106 1.00 94.69 187 ASN A O 1
ATOM 1456 N N . CYS A 1 188 ? -8.973 8.196 -15.304 1.00 94.56 188 CYS A N 1
ATOM 1457 C CA . CYS A 1 188 ? -9.721 8.962 -14.318 1.00 94.56 188 CYS A CA 1
ATOM 1458 C C . CYS A 1 188 ? -8.817 9.765 -13.373 1.00 94.56 188 CYS A C 1
ATOM 1460 O O . CYS A 1 188 ? -7.658 9.430 -13.119 1.00 94.56 188 CYS A O 1
ATOM 1462 N N . PHE A 1 189 ? -9.385 10.814 -12.789 1.00 93.50 189 PHE A N 1
ATOM 1463 C CA . PHE A 1 189 ? -8.836 11.514 -11.631 1.00 93.50 189 PHE A CA 1
ATOM 1464 C C . PHE A 1 189 ? -9.911 11.648 -10.558 1.00 93.50 189 PHE A C 1
ATOM 1466 O O . PHE A 1 189 ? -11.102 11.556 -10.844 1.00 93.50 189 PHE A O 1
ATOM 1473 N N . TRP A 1 190 ? -9.501 11.864 -9.316 1.00 93.88 190 TRP A N 1
ATOM 1474 C CA . TRP A 1 190 ? -10.427 11.961 -8.199 1.00 93.88 190 TRP A CA 1
ATOM 1475 C C . TRP A 1 190 ? -10.144 13.194 -7.354 1.00 93.88 190 TRP A C 1
ATOM 1477 O O . TRP A 1 190 ? -9.028 13.714 -7.335 1.00 93.88 190 TRP A O 1
ATOM 1487 N N . VAL A 1 191 ? -11.179 13.651 -6.662 1.00 92.50 191 VAL A N 1
ATOM 1488 C CA . VAL A 1 191 ? -11.109 14.701 -5.646 1.00 92.50 191 VAL A CA 1
ATOM 1489 C C . VAL A 1 191 ? -11.918 14.266 -4.433 1.00 92.50 191 VAL A C 1
ATOM 1491 O O . VAL A 1 191 ? -12.797 13.410 -4.538 1.00 92.50 191 VAL A O 1
ATOM 1494 N N . ILE A 1 192 ? -11.631 14.859 -3.281 1.00 90.62 192 ILE A N 1
ATOM 1495 C CA . ILE A 1 192 ? -12.497 14.741 -2.110 1.00 90.62 192 ILE A CA 1
ATOM 1496 C C . ILE A 1 192 ? -13.204 16.079 -1.951 1.00 90.62 192 ILE A C 1
ATOM 1498 O O . ILE A 1 192 ? -12.548 17.119 -1.884 1.00 90.62 192 ILE A O 1
ATOM 1502 N N . ASP A 1 193 ? -14.534 16.052 -1.987 1.00 89.75 193 ASP A N 1
ATOM 1503 C CA . ASP A 1 193 ? -15.341 17.264 -1.876 1.00 89.75 193 ASP A CA 1
ATOM 1504 C C . ASP A 1 193 ? -15.339 17.824 -0.443 1.00 89.75 193 ASP A C 1
ATOM 1506 O O . ASP A 1 193 ? -14.893 17.178 0.507 1.00 89.75 193 ASP A O 1
ATOM 1510 N N . GLU A 1 194 ? -15.868 19.036 -0.271 1.00 86.81 194 GLU A N 1
ATOM 1511 C CA . GLU A 1 194 ? -15.932 19.724 1.029 1.00 86.81 194 GLU A CA 1
ATOM 1512 C C . GLU A 1 194 ? -16.718 18.945 2.096 1.00 86.81 194 GLU A C 1
ATOM 1514 O O . GLU A 1 194 ? -16.562 19.185 3.290 1.00 86.81 194 GLU A O 1
ATOM 1519 N N . THR A 1 195 ? -17.562 17.997 1.682 1.00 87.19 195 THR A N 1
ATOM 1520 C CA . THR A 1 195 ? -18.346 17.152 2.587 1.00 87.19 195 THR A CA 1
ATOM 1521 C C . THR A 1 195 ? -17.667 15.815 2.891 1.00 87.19 195 THR A C 1
ATOM 1523 O O . THR A 1 195 ? -18.240 14.995 3.616 1.00 87.19 195 THR A O 1
ATOM 1526 N N . GLY A 1 196 ? -16.464 15.587 2.355 1.00 84.62 196 GLY A N 1
ATOM 1527 C CA . GLY A 1 196 ? -15.664 14.382 2.539 1.00 84.62 196 GLY A CA 1
ATOM 1528 C C . GLY A 1 196 ? -16.028 13.227 1.605 1.00 84.62 196 GLY A C 1
ATOM 1529 O O . GLY A 1 196 ? -15.581 12.103 1.848 1.00 84.62 196 GLY A O 1
ATOM 1530 N N . ASN A 1 197 ? -16.836 13.446 0.561 1.00 89.94 197 ASN A N 1
ATOM 1531 C CA . ASN A 1 197 ? -17.120 12.386 -0.408 1.00 89.94 197 ASN A CA 1
ATOM 1532 C C . ASN A 1 197 ? -15.982 12.272 -1.417 1.00 89.94 197 ASN A C 1
ATOM 1534 O O . ASN A 1 197 ? -15.463 13.275 -1.903 1.00 89.94 197 ASN A O 1
ATOM 1538 N N . TRP A 1 198 ? -15.653 11.038 -1.781 1.00 93.75 198 TRP A N 1
ATOM 1539 C CA . TRP A 1 198 ? -14.725 10.754 -2.863 1.00 93.75 198 TRP A CA 1
ATOM 1540 C C . TRP A 1 198 ? -15.454 10.816 -4.207 1.00 93.75 198 TRP A C 1
ATOM 1542 O O . TRP A 1 198 ? -16.431 10.095 -4.425 1.00 93.75 198 TRP A O 1
ATOM 1552 N N . VAL A 1 199 ? -14.997 11.697 -5.093 1.00 94.94 199 VAL A N 1
ATOM 1553 C CA . VAL A 1 199 ? -15.633 11.989 -6.380 1.00 94.94 199 VAL A CA 1
ATOM 1554 C C . VAL A 1 199 ? -14.676 11.629 -7.509 1.00 94.94 199 VAL A C 1
ATOM 1556 O O . VAL A 1 199 ? -13.559 12.140 -7.571 1.00 94.94 199 VAL A O 1
ATOM 1559 N N . LEU A 1 200 ? -15.133 10.761 -8.413 1.00 94.62 200 LEU A N 1
ATOM 1560 C CA . LEU A 1 200 ? -14.388 10.321 -9.589 1.00 94.62 200 LEU A CA 1
ATOM 1561 C C . LEU A 1 200 ? -14.794 11.116 -10.827 1.00 94.62 200 LEU A C 1
ATOM 1563 O O . LEU A 1 200 ? -15.980 11.264 -11.121 1.00 94.62 200 LEU A O 1
ATOM 1567 N N . HIS A 1 201 ? -13.801 11.548 -11.589 1.00 94.06 201 HIS A N 1
ATOM 1568 C CA . HIS A 1 201 ? -13.964 12.247 -12.851 1.00 94.06 201 HIS A CA 1
ATOM 1569 C C . HIS A 1 201 ? -13.197 11.524 -13.959 1.00 94.06 201 HIS A C 1
ATOM 1571 O O . HIS A 1 201 ? -12.062 11.091 -13.764 1.00 94.06 201 HIS A O 1
ATOM 1577 N N . VAL A 1 202 ? -13.807 11.429 -15.138 1.00 92.62 202 VAL A N 1
ATOM 1578 C CA . VAL A 1 202 ? -13.176 10.873 -16.343 1.00 92.62 202 VAL A CA 1
ATOM 1579 C C . VAL A 1 202 ? -12.328 11.950 -17.025 1.00 92.62 202 VAL A C 1
ATOM 1581 O O . VAL A 1 202 ? -12.727 13.117 -17.057 1.00 92.62 202 VAL A O 1
ATOM 1584 N N . LYS A 1 203 ? -11.160 11.576 -17.556 1.00 86.69 203 LYS A N 1
ATOM 1585 C CA . LYS A 1 203 ? -10.229 12.484 -18.234 1.00 86.69 203 LYS A CA 1
ATOM 1586 C C . LYS A 1 203 ? -10.400 12.440 -19.758 1.00 86.69 203 LYS A C 1
ATOM 1588 O O . LYS A 1 203 ? -10.273 11.376 -20.345 1.00 86.69 203 LYS A O 1
ATOM 1593 N N . ASP A 1 204 ? -10.611 13.613 -20.359 1.00 66.12 204 ASP A N 1
ATOM 1594 C CA . ASP A 1 204 ? -10.459 13.987 -21.781 1.00 66.12 204 ASP A CA 1
ATOM 1595 C C . ASP A 1 204 ? -11.075 13.105 -22.899 1.00 66.12 204 ASP A C 1
ATOM 1597 O O . ASP A 1 204 ? -10.976 13.526 -24.042 1.00 66.12 204 ASP A O 1
ATOM 1601 N N . ASP A 1 205 ? -11.759 11.982 -22.625 1.00 65.56 205 ASP A N 1
ATOM 1602 C CA . ASP A 1 205 ? -12.640 11.231 -23.549 1.00 65.56 205 ASP A CA 1
ATOM 1603 C C . ASP A 1 205 ? -13.486 10.167 -22.797 1.00 65.56 205 ASP A C 1
ATOM 1605 O O . ASP A 1 205 ? -13.254 9.881 -21.623 1.00 65.56 205 ASP A O 1
ATOM 1609 N N . LEU A 1 206 ? -14.508 9.594 -23.453 1.00 70.06 206 LEU A N 1
ATOM 1610 C CA . LEU A 1 206 ? -15.382 8.542 -22.901 1.00 70.06 206 LEU A CA 1
ATOM 1611 C C . LEU A 1 206 ? -14.592 7.248 -22.615 1.00 70.06 206 LEU A C 1
ATOM 1613 O O . LEU A 1 206 ? -14.096 6.622 -23.548 1.00 70.06 206 LEU A O 1
ATOM 1617 N N . ILE A 1 207 ? -14.567 6.799 -21.356 1.00 86.75 207 ILE A N 1
ATOM 1618 C CA . ILE A 1 207 ? -14.241 5.403 -21.007 1.00 86.75 207 ILE A CA 1
ATOM 1619 C C . ILE A 1 207 ? -15.263 4.491 -21.689 1.00 86.75 207 ILE A C 1
ATOM 1621 O O . ILE A 1 207 ? -16.473 4.726 -21.586 1.00 86.75 207 ILE A O 1
ATOM 1625 N N . GLN A 1 208 ? -14.788 3.470 -22.401 1.00 89.12 208 GLN A N 1
ATOM 1626 C CA . GLN A 1 208 ? -15.663 2.534 -23.110 1.00 89.12 208 GLN A CA 1
ATOM 1627 C C . GLN A 1 208 ? -16.199 1.435 -22.186 1.00 89.12 208 GLN A C 1
ATOM 1629 O O . GLN A 1 208 ? -15.605 1.103 -21.162 1.00 89.12 208 GLN A O 1
ATOM 1634 N N . GLU A 1 209 ? -17.336 0.836 -22.553 1.00 90.56 209 GLU A N 1
ATOM 1635 C CA . GLU A 1 209 ? -17.844 -0.339 -21.841 1.00 90.56 209 GLU A CA 1
ATOM 1636 C C . GLU A 1 209 ? -16.802 -1.468 -21.882 1.00 90.56 209 GLU A C 1
ATOM 1638 O O . GLU A 1 209 ? -16.317 -1.845 -22.948 1.00 90.56 209 GLU A O 1
ATOM 1643 N N . GLY A 1 210 ? -16.453 -1.994 -20.705 1.00 91.06 210 GLY A N 1
ATOM 1644 C CA . GLY A 1 210 ? -15.424 -3.022 -20.542 1.00 91.06 210 GLY A CA 1
ATOM 1645 C C . GLY A 1 210 ? -13.994 -2.491 -20.394 1.00 91.06 210 GLY A C 1
ATOM 1646 O O . GLY A 1 210 ? -13.103 -3.283 -20.098 1.00 91.06 210 GLY A O 1
ATOM 1647 N N . GLU A 1 211 ? -13.757 -1.185 -20.553 1.00 91.31 211 GLU A N 1
ATOM 1648 C CA . GLU A 1 211 ? -12.453 -0.583 -20.268 1.00 91.31 211 GLU A CA 1
ATOM 1649 C C . GLU A 1 211 ? -12.239 -0.445 -18.750 1.00 91.31 211 GLU A C 1
ATOM 1651 O O . GLU A 1 211 ? -13.143 -0.065 -18.003 1.00 91.31 211 GLU A O 1
ATOM 1656 N N . GLU A 1 212 ? -11.032 -0.771 -18.280 1.00 92.88 212 GLU A N 1
ATOM 1657 C CA . GLU A 1 212 ? -10.679 -0.664 -16.865 1.00 92.88 212 GLU A CA 1
ATOM 1658 C C . GLU A 1 212 ? -10.623 0.804 -16.421 1.00 92.88 212 GLU A C 1
ATOM 1660 O O . GLU A 1 212 ? -9.975 1.648 -17.043 1.00 92.88 212 GLU A O 1
ATOM 1665 N N . VAL A 1 213 ? -11.260 1.104 -15.291 1.00 94.00 213 VAL A N 1
ATOM 1666 C CA . VAL A 1 213 ? -11.152 2.406 -14.631 1.00 94.00 213 VAL A CA 1
ATOM 1667 C C . VAL A 1 213 ? -9.858 2.449 -13.823 1.00 94.00 213 VAL A C 1
ATOM 1669 O O . VAL A 1 213 ? -9.677 1.674 -12.885 1.00 94.00 213 VAL A O 1
ATOM 1672 N N . THR A 1 214 ? -8.975 3.391 -14.149 1.00 95.81 214 THR A N 1
ATOM 1673 C CA . THR A 1 214 ? -7.676 3.544 -13.482 1.00 95.81 214 THR A CA 1
ATOM 1674 C C . THR A 1 214 ? -7.495 4.942 -12.907 1.00 95.81 214 THR A C 1
ATOM 1676 O O . THR A 1 214 ? -7.886 5.945 -13.508 1.00 95.81 214 THR A O 1
ATOM 1679 N N . ILE A 1 215 ? -6.853 5.015 -11.742 1.00 96.12 215 ILE A N 1
ATOM 1680 C CA . ILE A 1 215 ? -6.465 6.264 -11.075 1.00 96.12 215 ILE A CA 1
ATOM 1681 C C . ILE A 1 215 ? -4.949 6.303 -10.867 1.00 96.12 215 ILE A C 1
ATOM 1683 O O . ILE A 1 215 ? -4.263 5.288 -10.973 1.00 96.12 215 ILE A O 1
ATOM 1687 N N . SER A 1 216 ? -4.394 7.471 -10.544 1.00 95.94 216 SER A N 1
ATOM 1688 C CA . SER A 1 216 ? -3.023 7.535 -10.030 1.00 95.94 216 SER A CA 1
ATOM 1689 C C . SER A 1 216 ? -3.020 7.430 -8.505 1.00 95.94 216 SER A C 1
ATOM 1691 O O . SER A 1 216 ? -3.815 8.079 -7.830 1.00 95.94 216 SER A O 1
ATOM 1693 N N . TYR A 1 217 ? -2.085 6.641 -7.975 1.00 96.12 217 TYR A N 1
ATOM 1694 C CA . TYR A 1 217 ? -1.766 6.559 -6.541 1.00 96.12 217 TYR A CA 1
ATOM 1695 C C . TYR A 1 217 ? -0.675 7.573 -6.175 1.00 96.12 217 TYR A C 1
ATOM 1697 O O . TYR A 1 217 ? -0.453 7.892 -5.013 1.00 96.12 217 TYR A O 1
ATOM 1705 N N . LEU A 1 218 ? 0.021 8.086 -7.191 1.00 95.31 218 LEU A N 1
ATOM 1706 C CA . LEU A 1 218 ? 1.027 9.124 -7.073 1.00 95.31 218 LEU A CA 1
ATOM 1707 C C . LEU A 1 218 ? 0.351 10.486 -7.251 1.00 95.31 218 LEU A C 1
ATOM 1709 O O . LEU A 1 218 ? -0.472 10.649 -8.158 1.00 95.31 218 LEU A O 1
ATOM 1713 N N . CYS A 1 219 ? 0.727 11.466 -6.431 1.00 91.94 219 CYS A N 1
ATOM 1714 C CA . CYS A 1 219 ? 0.322 12.852 -6.651 1.00 91.94 219 CYS A CA 1
ATOM 1715 C C . CYS A 1 219 ? 0.954 13.414 -7.936 1.00 91.94 219 CYS A C 1
ATOM 1717 O O . CYS A 1 219 ? 1.904 12.841 -8.483 1.00 91.94 219 CYS A O 1
ATOM 1719 N N . SER A 1 220 ? 0.427 14.540 -8.418 1.00 91.06 220 SER A N 1
ATOM 1720 C CA . SER A 1 220 ? 0.836 15.159 -9.683 1.00 91.06 220 SER A CA 1
ATOM 1721 C C . SER A 1 220 ? 2.346 15.394 -9.761 1.00 91.06 220 SER A C 1
ATOM 1723 O O . SER A 1 220 ? 2.965 15.060 -10.763 1.00 91.06 220 SER A O 1
ATOM 1725 N N . GLU A 1 221 ? 2.976 15.852 -8.678 1.00 94.75 221 GLU A N 1
ATOM 1726 C CA . GLU A 1 221 ? 4.423 16.093 -8.621 1.00 94.75 221 GLU A CA 1
ATOM 1727 C C . GLU A 1 221 ? 5.230 14.799 -8.789 1.00 94.75 221 GLU A C 1
ATOM 1729 O O . GLU A 1 221 ? 6.297 14.793 -9.398 1.00 94.75 221 GLU A O 1
ATOM 1734 N N . LYS A 1 222 ? 4.730 13.679 -8.253 1.00 96.44 222 LYS A N 1
ATOM 1735 C CA . LYS A 1 222 ? 5.392 12.370 -8.350 1.00 96.44 222 LYS A CA 1
ATOM 1736 C C . LYS A 1 222 ? 5.137 11.690 -9.694 1.00 96.44 222 LYS A C 1
ATOM 1738 O O . LYS A 1 222 ? 5.936 10.850 -10.102 1.00 96.44 222 LYS A O 1
ATOM 1743 N N . LEU A 1 223 ? 4.070 12.056 -10.404 1.00 95.44 223 LEU A N 1
ATOM 1744 C CA . LEU A 1 223 ? 3.829 11.601 -11.774 1.00 95.44 223 LEU A CA 1
ATOM 1745 C C . LEU A 1 223 ? 4.825 12.186 -12.783 1.00 95.44 223 LEU A C 1
ATOM 1747 O O . LEU A 1 223 ? 5.040 11.559 -13.823 1.00 95.44 223 LEU A O 1
ATOM 1751 N N . GLU A 1 224 ? 5.453 13.322 -12.480 1.00 96.12 224 GLU A N 1
ATOM 1752 C CA . GLU A 1 224 ? 6.488 13.941 -13.323 1.00 96.12 224 GLU A CA 1
ATOM 1753 C C . GLU A 1 224 ? 7.865 13.268 -13.194 1.00 96.12 224 GLU A C 1
ATOM 1755 O O . GLU A 1 224 ? 8.742 13.484 -14.027 1.00 96.12 224 GLU A O 1
ATOM 1760 N N . LEU A 1 225 ? 8.058 12.407 -12.187 1.00 96.81 225 LEU A N 1
ATOM 1761 C CA . LEU A 1 225 ? 9.296 11.642 -12.018 1.00 96.81 225 LEU A CA 1
ATOM 1762 C C . LEU A 1 225 ? 9.528 10.675 -13.183 1.00 96.81 225 LEU A C 1
ATOM 1764 O O . LEU A 1 225 ? 8.585 10.244 -13.858 1.00 96.81 225 LEU A O 1
ATOM 1768 N N . VAL A 1 226 ? 10.782 10.265 -13.383 1.00 94.75 226 VAL A N 1
ATOM 1769 C CA . VAL A 1 226 ? 11.136 9.258 -14.396 1.00 94.75 226 VAL A CA 1
ATOM 1770 C C . VAL A 1 226 ? 10.618 7.864 -14.011 1.00 94.75 226 VAL A C 1
ATOM 1772 O O . VAL A 1 226 ? 10.231 7.604 -12.871 1.00 94.75 226 VAL A O 1
ATOM 1775 N N . THR A 1 227 ? 10.542 6.947 -14.980 1.00 95.81 227 THR A N 1
ATOM 1776 C CA . THR A 1 227 ? 9.820 5.671 -14.818 1.00 95.81 227 THR A CA 1
ATOM 1777 C C . THR A 1 227 ? 10.340 4.813 -13.665 1.00 95.81 227 THR A C 1
ATOM 1779 O O . THR A 1 227 ? 9.520 4.332 -12.877 1.00 95.81 227 THR A O 1
ATOM 1782 N N . PHE A 1 228 ? 11.658 4.641 -13.516 1.00 94.94 228 PHE A N 1
ATOM 1783 C CA . PHE A 1 228 ? 12.192 3.848 -12.405 1.00 94.94 228 PHE A CA 1
ATOM 1784 C C . PHE A 1 228 ? 11.887 4.455 -11.024 1.00 94.94 228 PHE A C 1
ATOM 1786 O O . PHE A 1 228 ? 11.624 3.694 -10.097 1.00 94.94 228 PHE A O 1
ATOM 1793 N N . GLU A 1 229 ? 11.849 5.787 -10.889 1.00 96.56 229 GLU A N 1
ATOM 1794 C CA . GLU A 1 229 ? 11.512 6.477 -9.633 1.00 96.56 229 GLU A CA 1
ATOM 1795 C C . GLU A 1 229 ? 10.027 6.334 -9.281 1.00 96.56 229 GLU A C 1
ATOM 1797 O O . GLU A 1 229 ? 9.682 6.097 -8.123 1.00 96.56 229 GLU A O 1
ATOM 1802 N N . ARG A 1 230 ? 9.130 6.410 -10.275 1.00 97.88 230 ARG A N 1
ATOM 1803 C CA . ARG A 1 230 ? 7.701 6.126 -10.054 1.00 97.88 230 ARG A CA 1
ATOM 1804 C C . ARG A 1 230 ? 7.494 4.686 -9.594 1.00 97.88 230 ARG A C 1
ATOM 1806 O O . ARG A 1 230 ? 6.793 4.453 -8.615 1.00 97.88 230 ARG A O 1
ATOM 1813 N N . ARG A 1 231 ? 8.127 3.723 -10.272 1.00 97.38 231 ARG A N 1
ATOM 1814 C CA . ARG A 1 231 ? 8.090 2.303 -9.886 1.00 97.38 231 ARG A CA 1
ATOM 1815 C C . ARG A 1 231 ? 8.674 2.071 -8.503 1.00 97.38 231 ARG A C 1
ATOM 1817 O O . ARG A 1 231 ? 8.136 1.263 -7.769 1.00 97.38 231 ARG A O 1
ATOM 1824 N N . GLU A 1 232 ? 9.710 2.809 -8.128 1.00 96.56 232 GLU A N 1
ATOM 1825 C CA . GLU A 1 232 ? 10.307 2.718 -6.801 1.00 96.56 232 GLU A CA 1
ATOM 1826 C C . GLU A 1 232 ? 9.312 3.149 -5.711 1.00 96.56 232 GLU A C 1
ATOM 1828 O O . GLU A 1 232 ? 9.160 2.471 -4.695 1.00 96.56 232 GLU A O 1
ATOM 1833 N N . LEU A 1 233 ? 8.587 4.252 -5.927 1.00 96.38 233 LEU A N 1
ATOM 1834 C CA . LEU A 1 233 ? 7.518 4.680 -5.021 1.00 96.38 233 LEU A CA 1
ATOM 1835 C C . LEU A 1 233 ? 6.390 3.646 -4.958 1.00 96.38 233 LEU A C 1
ATOM 1837 O O . LEU A 1 233 ? 5.923 3.327 -3.867 1.00 96.38 233 LEU A O 1
ATOM 1841 N N . LEU A 1 234 ? 5.971 3.109 -6.104 1.00 96.19 234 LEU A N 1
ATOM 1842 C CA . LEU A 1 234 ? 4.895 2.120 -6.171 1.00 96.19 234 LEU A CA 1
ATOM 1843 C C . LEU A 1 234 ? 5.285 0.805 -5.489 1.00 96.19 234 LEU A C 1
ATOM 1845 O O . LEU A 1 234 ? 4.540 0.308 -4.652 1.00 96.19 234 LEU A O 1
ATOM 1849 N N . ALA A 1 235 ? 6.491 0.309 -5.749 1.00 94.12 235 ALA A N 1
ATOM 1850 C CA . ALA A 1 235 ? 7.014 -0.909 -5.154 1.00 94.12 235 ALA A CA 1
ATOM 1851 C C . ALA A 1 235 ? 7.220 -0.779 -3.642 1.00 94.12 235 ALA A C 1
ATOM 1853 O O . ALA A 1 235 ? 6.989 -1.743 -2.934 1.00 94.12 235 ALA A O 1
ATOM 1854 N N . ARG A 1 236 ? 7.594 0.394 -3.107 1.00 90.81 236 ARG A N 1
ATOM 1855 C CA . ARG A 1 236 ? 7.748 0.583 -1.648 1.00 90.81 236 ARG A CA 1
ATOM 1856 C C . ARG A 1 236 ? 6.434 0.714 -0.882 1.00 90.81 236 ARG A C 1
ATOM 1858 O O . ARG A 1 236 ? 6.385 0.361 0.298 1.00 90.81 236 ARG A O 1
ATOM 1865 N N . ASN A 1 237 ? 5.422 1.307 -1.512 1.00 89.62 237 ASN A N 1
ATOM 1866 C CA . ASN A 1 237 ? 4.191 1.714 -0.831 1.00 89.62 237 ASN A CA 1
ATOM 1867 C C . ASN A 1 237 ? 3.000 0.801 -1.148 1.00 89.62 237 ASN A C 1
ATOM 1869 O O . ASN A 1 237 ? 2.131 0.665 -0.297 1.00 89.62 237 ASN A O 1
ATOM 1873 N N . TRP A 1 238 ? 2.988 0.158 -2.319 1.00 91.88 238 TRP A N 1
ATOM 1874 C CA . TRP A 1 238 ? 1.918 -0.732 -2.796 1.00 91.88 238 TRP A CA 1
ATOM 1875 C C . TRP A 1 238 ? 2.427 -2.079 -3.325 1.00 91.88 238 TRP A C 1
ATOM 1877 O O . TRP A 1 238 ? 1.629 -2.886 -3.787 1.00 91.88 238 TRP A O 1
ATOM 1887 N N . LEU A 1 239 ? 3.736 -2.335 -3.238 1.00 91.62 239 LEU A N 1
ATOM 1888 C CA . LEU A 1 239 ? 4.313 -3.676 -3.371 1.00 91.62 239 LEU A CA 1
ATOM 1889 C C . LEU A 1 239 ? 4.086 -4.324 -4.751 1.00 91.62 239 LEU A C 1
ATOM 1891 O O . LEU A 1 239 ? 3.963 -5.537 -4.878 1.00 91.62 239 LEU A O 1
ATOM 1895 N N . PHE A 1 240 ? 4.084 -3.508 -5.811 1.00 92.69 240 PHE A N 1
ATOM 1896 C CA . PHE A 1 240 ? 3.994 -3.982 -7.192 1.00 92.69 240 PHE A CA 1
ATOM 1897 C C . PHE A 1 240 ? 4.897 -3.196 -8.148 1.00 92.69 240 PHE A C 1
ATOM 1899 O O . PHE A 1 240 ? 5.296 -2.056 -7.891 1.00 92.69 240 PHE A O 1
ATOM 1906 N N . PHE A 1 241 ? 5.167 -3.797 -9.306 1.00 94.94 241 PHE A N 1
ATOM 1907 C CA . PHE A 1 241 ? 5.881 -3.165 -10.409 1.00 94.94 241 PHE A CA 1
ATOM 1908 C C . PHE A 1 241 ? 4.904 -2.687 -11.483 1.00 94.94 241 PHE A C 1
ATOM 1910 O O . PHE A 1 241 ? 4.197 -3.477 -12.104 1.00 94.94 241 PHE A O 1
ATOM 1917 N N . CYS A 1 242 ? 4.865 -1.378 -11.728 1.00 97.06 242 CYS A N 1
ATOM 1918 C CA . CYS A 1 242 ? 3.920 -0.801 -12.679 1.00 97.06 242 CYS A CA 1
ATOM 1919 C C . CYS A 1 242 ? 4.271 -1.131 -14.140 1.00 97.06 242 CYS A C 1
ATOM 1921 O O . CYS A 1 242 ? 5.345 -0.768 -14.640 1.00 97.06 242 CYS A O 1
ATOM 1923 N N . SER A 1 243 ? 3.314 -1.746 -14.835 1.00 96.19 243 SER A N 1
ATOM 1924 C CA . SER A 1 243 ? 3.356 -2.126 -16.253 1.00 96.19 243 SER A CA 1
ATOM 1925 C C . SER A 1 243 ? 2.328 -1.378 -17.116 1.00 96.19 243 SER A C 1
ATOM 1927 O O . SER A 1 243 ? 2.093 -1.766 -18.257 1.00 96.19 243 SER A O 1
ATOM 1929 N N . CYS A 1 244 ? 1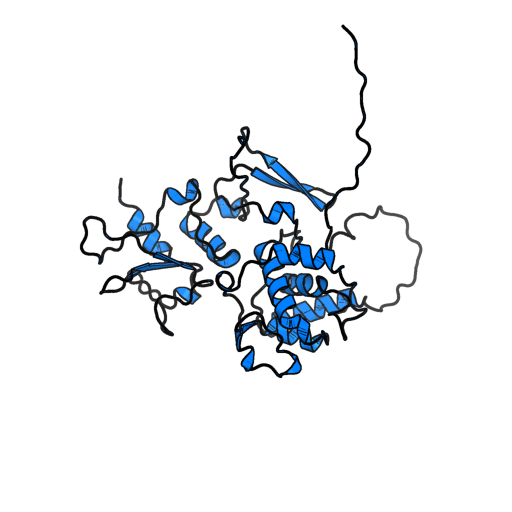.726 -0.292 -16.604 1.00 96.38 244 CYS A N 1
ATOM 1930 C CA . CYS A 1 244 ? 0.781 0.528 -17.376 1.00 96.38 244 CYS A CA 1
ATOM 1931 C C . CYS A 1 244 ? 1.403 1.032 -18.692 1.00 96.38 244 CYS A C 1
ATOM 1933 O O . CYS A 1 244 ? 2.627 1.102 -18.809 1.00 96.38 244 CYS A O 1
ATOM 1935 N N . SER A 1 245 ? 0.577 1.470 -19.646 1.00 94.75 245 SER A N 1
ATOM 1936 C CA . SER A 1 245 ? 1.020 1.890 -20.990 1.00 94.75 245 SER A CA 1
ATOM 1937 C C . SER A 1 245 ? 2.208 2.863 -20.992 1.00 94.75 245 SER A C 1
ATOM 1939 O O . SER A 1 245 ? 3.140 2.677 -21.763 1.00 94.75 245 SER A O 1
ATOM 1941 N N . ARG A 1 246 ? 2.237 3.839 -20.073 1.00 95.62 246 ARG A N 1
ATOM 1942 C CA . ARG A 1 246 ? 3.364 4.780 -19.921 1.00 95.62 246 ARG A CA 1
ATOM 1943 C C . ARG A 1 246 ? 4.641 4.123 -19.385 1.00 95.62 246 ARG A C 1
ATOM 1945 O O . ARG A 1 246 ? 5.742 4.518 -19.741 1.00 95.62 246 ARG A O 1
ATOM 1952 N N . CYS A 1 247 ? 4.521 3.163 -18.472 1.00 96.19 247 CYS A N 1
ATOM 1953 C CA . CYS A 1 247 ? 5.677 2.466 -17.902 1.00 96.19 247 CYS A CA 1
ATOM 1954 C C . CYS A 1 247 ? 6.173 1.329 -18.809 1.00 96.19 247 CYS A C 1
ATOM 1956 O O . CYS A 1 247 ? 7.353 0.989 -18.757 1.00 96.19 247 CYS A O 1
ATOM 1958 N N . ALA A 1 248 ? 5.297 0.759 -19.639 1.00 94.25 248 ALA A N 1
ATOM 1959 C CA . ALA A 1 248 ? 5.616 -0.308 -20.582 1.00 94.25 248 ALA A CA 1
ATOM 1960 C C . ALA A 1 248 ? 6.629 0.120 -21.659 1.00 94.25 248 ALA A C 1
ATOM 1962 O O . ALA A 1 248 ? 7.354 -0.729 -22.164 1.00 94.25 248 ALA A O 1
ATOM 1963 N N . GLU A 1 249 ? 6.748 1.424 -21.941 1.00 92.81 249 GLU A N 1
ATOM 1964 C CA . GLU A 1 249 ? 7.788 1.990 -22.819 1.00 92.81 249 GLU A CA 1
ATOM 1965 C C . GLU A 1 249 ? 9.218 1.670 -22.345 1.00 92.81 249 GLU A C 1
ATOM 1967 O O . GLU A 1 249 ? 10.146 1.663 -23.147 1.00 92.81 249 GLU A O 1
ATOM 1972 N N . LYS A 1 250 ? 9.400 1.377 -21.049 1.00 92.25 250 LYS A N 1
ATOM 1973 C CA . LYS A 1 250 ? 10.663 0.907 -20.472 1.00 92.25 250 LYS A CA 1
ATOM 1974 C C . LYS A 1 250 ? 10.457 -0.469 -19.823 1.00 92.25 250 LYS A C 1
ATOM 1976 O O . LYS A 1 250 ? 10.151 -0.528 -18.622 1.00 92.25 250 LYS A O 1
ATOM 1981 N N . PRO A 1 251 ? 10.549 -1.573 -20.585 1.00 92.06 251 PRO A N 1
ATOM 1982 C CA . PRO A 1 251 ? 10.406 -2.918 -20.033 1.00 92.06 251 PRO A CA 1
ATOM 1983 C C . PRO A 1 251 ? 11.565 -3.257 -19.074 1.00 92.06 251 PRO A C 1
ATOM 1985 O O . PRO A 1 251 ? 12.565 -2.536 -19.040 1.00 92.06 251 PRO A O 1
ATOM 1988 N N . PRO A 1 252 ? 11.450 -4.338 -18.279 1.00 93.12 252 PRO A N 1
ATOM 1989 C CA . PRO A 1 252 ? 12.586 -4.874 -17.533 1.00 93.12 252 PRO A CA 1
ATOM 1990 C C . PRO A 1 252 ? 13.807 -5.121 -18.443 1.00 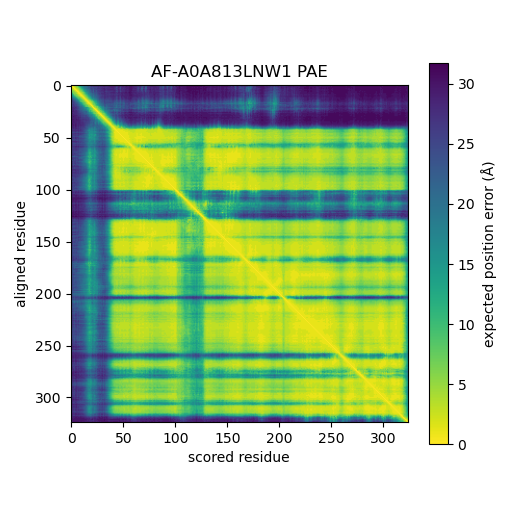93.12 252 PRO A C 1
ATOM 1992 O O . PRO A 1 252 ? 13.630 -5.487 -19.612 1.00 93.12 252 PRO A O 1
ATOM 1995 N N . PRO A 1 253 ? 15.037 -4.923 -17.932 1.00 93.56 253 PRO A N 1
ATOM 1996 C CA . PRO A 1 253 ? 16.259 -5.122 -18.699 1.00 93.56 253 PRO A CA 1
ATOM 1997 C C . PRO A 1 253 ? 16.421 -6.579 -19.133 1.00 93.56 253 PRO A C 1
ATOM 1999 O O . PRO A 1 253 ? 15.849 -7.505 -18.554 1.00 93.56 253 PRO A O 1
ATOM 2002 N N . GLN A 1 254 ? 17.250 -6.778 -20.151 1.00 92.06 254 GLN A N 1
ATOM 2003 C CA . GLN A 1 254 ? 17.680 -8.102 -20.574 1.00 92.06 254 GLN A CA 1
ATOM 2004 C C . GLN A 1 254 ? 19.004 -8.466 -19.900 1.00 92.06 254 GLN A C 1
ATOM 2006 O O . GLN A 1 254 ? 19.916 -7.647 -19.805 1.00 92.06 254 GLN A O 1
ATOM 2011 N N . CYS A 1 255 ? 19.141 -9.713 -19.464 1.00 91.94 255 CYS A N 1
ATOM 2012 C CA . CYS A 1 255 ? 20.353 -10.199 -18.824 1.00 91.94 255 CYS A CA 1
ATOM 2013 C C . CYS A 1 255 ? 21.499 -10.356 -19.833 1.00 91.94 255 CYS A C 1
ATOM 2015 O O . CYS A 1 255 ? 21.473 -11.236 -20.697 1.00 91.94 255 CYS A O 1
ATOM 2017 N N . VAL A 1 256 ? 22.567 -9.575 -19.649 1.00 89.50 256 VAL A N 1
ATOM 2018 C CA . VAL A 1 256 ? 23.787 -9.609 -20.483 1.00 89.50 256 VAL A CA 1
ATOM 2019 C C . VAL A 1 256 ? 24.649 -10.863 -20.285 1.00 89.50 256 VAL A C 1
ATOM 2021 O O . VAL A 1 256 ? 25.605 -11.086 -21.026 1.00 89.50 256 VAL A O 1
ATOM 2024 N N . LYS A 1 257 ? 24.360 -11.681 -19.265 1.00 89.06 257 LYS A N 1
ATOM 2025 C CA . LYS A 1 257 ? 25.081 -12.935 -18.985 1.00 89.06 257 LYS A CA 1
ATOM 2026 C C . LYS A 1 257 ? 24.451 -14.151 -19.672 1.00 89.06 257 LYS A C 1
ATOM 2028 O O . LYS A 1 257 ? 25.104 -15.192 -19.767 1.00 89.06 257 LYS A O 1
ATOM 2033 N N . CYS A 1 258 ? 23.212 -14.036 -20.155 1.00 89.12 258 CYS A N 1
ATOM 2034 C CA . CYS A 1 258 ? 22.510 -15.116 -20.846 1.00 89.12 258 CYS A CA 1
ATOM 2035 C C . CYS A 1 258 ? 23.038 -15.305 -22.276 1.00 89.12 258 CYS A C 1
ATOM 2037 O O . CYS A 1 258 ? 23.312 -14.345 -22.987 1.00 89.12 258 CYS A O 1
ATOM 2039 N N . SER A 1 259 ? 23.168 -16.558 -22.724 1.00 71.38 259 SER A N 1
ATOM 2040 C CA . SER A 1 259 ? 23.837 -16.919 -23.989 1.00 71.38 259 SER A CA 1
ATOM 2041 C C . SER A 1 259 ? 22.977 -16.758 -25.260 1.00 71.38 259 SER A C 1
ATOM 2043 O O . SER A 1 259 ? 23.206 -17.458 -26.243 1.00 71.38 259 SER A O 1
ATOM 2045 N N . GLY A 1 260 ? 21.994 -15.852 -25.262 1.00 68.06 260 GLY A N 1
ATOM 2046 C CA . GLY A 1 260 ? 21.106 -15.580 -26.402 1.00 68.06 260 GLY A CA 1
ATOM 2047 C C . GLY A 1 260 ? 21.340 -14.200 -27.024 1.00 68.06 260 GLY A C 1
ATOM 2048 O O . GLY A 1 260 ? 21.781 -13.277 -26.341 1.00 68.06 260 GLY A O 1
ATOM 2049 N N . ILE A 1 261 ? 21.019 -14.040 -28.315 1.00 63.38 261 ILE A N 1
ATOM 2050 C CA . ILE A 1 261 ? 20.970 -12.717 -28.960 1.00 63.38 261 ILE A CA 1
ATOM 2051 C C . ILE A 1 261 ? 19.907 -11.891 -28.229 1.00 63.38 261 ILE A C 1
ATOM 2053 O O . ILE A 1 261 ? 18.727 -12.218 -28.298 1.00 63.38 261 ILE A O 1
ATOM 2057 N N . GLY A 1 262 ? 20.339 -10.845 -27.524 1.00 68.19 262 GLY A N 1
ATOM 2058 C CA . GLY A 1 262 ? 19.453 -9.962 -26.767 1.00 68.19 262 GLY A CA 1
ATOM 2059 C C . GLY A 1 262 ? 19.223 -10.345 -25.303 1.00 68.19 262 GLY A C 1
ATOM 2060 O O . GLY A 1 262 ? 18.508 -9.608 -24.645 1.00 68.19 262 GLY A O 1
ATOM 2061 N N . GLY A 1 263 ? 19.844 -11.410 -24.773 1.00 80.62 263 GLY A N 1
ATOM 2062 C CA . GLY A 1 263 ? 19.683 -11.824 -23.369 1.00 80.62 263 GLY A CA 1
ATOM 2063 C C . GLY A 1 263 ? 18.302 -12.415 -23.037 1.00 80.62 263 GLY A C 1
ATOM 2064 O O . GLY A 1 263 ? 17.441 -12.531 -23.903 1.00 80.62 263 GLY A O 1
ATOM 2065 N N . SER A 1 264 ? 18.110 -12.840 -21.784 1.00 86.31 264 SER A N 1
ATOM 2066 C CA . SER A 1 264 ? 16.790 -13.234 -21.259 1.00 86.31 264 SER A CA 1
ATOM 2067 C C . SER A 1 264 ? 16.197 -12.081 -20.446 1.00 86.31 264 SER A C 1
ATOM 2069 O O . SER A 1 264 ? 16.966 -11.436 -19.726 1.00 86.31 264 SER A O 1
ATOM 2071 N N . PRO A 1 265 ? 14.872 -11.839 -20.477 1.00 89.81 265 PRO A N 1
ATOM 2072 C CA . PRO A 1 265 ? 14.257 -10.818 -19.638 1.00 89.81 265 PRO A CA 1
ATOM 2073 C C . PRO A 1 265 ? 14.551 -11.096 -18.166 1.00 89.81 265 PRO A C 1
ATOM 2075 O O . PRO A 1 265 ? 14.404 -12.231 -17.710 1.00 89.81 265 PRO A O 1
ATOM 2078 N N . MET A 1 266 ? 14.988 -10.072 -17.440 1.00 94.00 266 MET A N 1
ATOM 2079 C CA . MET A 1 266 ? 15.213 -10.190 -16.004 1.00 94.00 266 MET A CA 1
ATOM 2080 C C . MET A 1 266 ? 13.876 -10.182 -15.260 1.00 94.00 266 MET A C 1
ATOM 2082 O O . MET A 1 266 ? 12.953 -9.443 -15.614 1.00 94.00 266 MET A O 1
ATOM 2086 N N . GLU A 1 267 ? 13.786 -11.005 -14.223 1.00 93.31 267 GLU A N 1
ATOM 2087 C CA . GLU A 1 267 ? 12.675 -11.014 -13.283 1.00 93.31 267 GLU A CA 1
ATOM 2088 C C . GLU A 1 267 ? 12.684 -9.727 -12.457 1.00 93.31 267 GLU A C 1
ATOM 2090 O O . GLU A 1 267 ? 13.743 -9.183 -12.138 1.00 93.31 267 GLU A O 1
ATOM 2095 N N . VAL A 1 268 ? 11.497 -9.233 -12.111 1.00 93.56 268 VAL A N 1
ATOM 2096 C CA . VAL A 1 268 ? 11.354 -8.128 -11.167 1.00 93.56 268 VAL A CA 1
ATOM 2097 C C . VAL A 1 268 ? 11.095 -8.700 -9.786 1.00 93.56 268 VAL A C 1
ATOM 2099 O O . VAL A 1 268 ? 10.072 -9.343 -9.575 1.00 93.56 268 VAL A O 1
ATOM 2102 N N . VAL A 1 269 ? 11.976 -8.390 -8.842 1.00 92.44 269 VAL A N 1
ATOM 2103 C CA . VAL A 1 269 ? 11.810 -8.769 -7.441 1.00 92.44 269 VAL A CA 1
ATOM 2104 C C . VAL A 1 269 ? 11.341 -7.548 -6.660 1.00 92.44 269 VAL A C 1
ATOM 2106 O O . VAL A 1 269 ? 12.024 -6.524 -6.636 1.00 92.44 269 VAL A O 1
ATOM 2109 N N . ILE A 1 270 ? 10.172 -7.637 -6.025 1.00 91.62 270 ILE A N 1
ATOM 2110 C CA . ILE A 1 270 ? 9.675 -6.629 -5.087 1.00 91.62 270 ILE A CA 1
ATOM 2111 C C . ILE A 1 270 ? 10.288 -6.931 -3.725 1.00 91.62 270 ILE A C 1
ATOM 2113 O O . ILE A 1 270 ? 9.901 -7.885 -3.052 1.00 91.62 270 ILE A O 1
ATOM 2117 N N . SER A 1 271 ? 11.226 -6.089 -3.295 1.00 89.69 271 SER A N 1
ATOM 2118 C CA . SER A 1 271 ? 12.026 -6.304 -2.081 1.00 89.69 271 SER A CA 1
ATOM 2119 C C . SER A 1 271 ? 11.184 -6.543 -0.828 1.00 89.69 271 SER A C 1
ATOM 2121 O O . SER A 1 271 ? 11.611 -7.218 0.098 1.00 89.69 271 SER A O 1
ATOM 2123 N N . ALA A 1 272 ? 9.993 -5.947 -0.799 1.00 80.94 272 ALA A N 1
ATOM 2124 C CA . ALA A 1 272 ? 9.063 -5.985 0.317 1.00 80.94 272 ALA A CA 1
ATOM 2125 C C . ALA A 1 272 ? 7.836 -6.885 0.068 1.00 80.94 272 ALA A C 1
ATOM 2127 O O . ALA A 1 272 ? 6.825 -6.743 0.754 1.00 80.94 272 ALA A O 1
ATOM 2128 N N . ALA A 1 273 ? 7.903 -7.796 -0.902 1.00 77.44 273 ALA A N 1
ATOM 2129 C CA . ALA A 1 273 ? 6.902 -8.849 -1.090 1.00 77.44 273 ALA A CA 1
ATOM 2130 C C . ALA A 1 273 ? 7.526 -10.224 -1.378 1.00 77.44 273 ALA A C 1
ATOM 2132 O O . ALA A 1 273 ? 6.888 -11.243 -1.148 1.00 77.44 273 ALA A O 1
ATOM 2133 N N . ASN A 1 274 ? 8.770 -10.274 -1.853 1.00 80.19 274 ASN A N 1
ATOM 2134 C CA . ASN A 1 274 ? 9.452 -11.514 -2.203 1.00 80.19 274 ASN A CA 1
ATOM 2135 C C . ASN A 1 274 ? 10.626 -11.770 -1.252 1.00 80.19 274 ASN A C 1
ATOM 2137 O O . ASN A 1 274 ? 11.347 -10.834 -0.912 1.00 80.19 274 ASN A O 1
ATOM 2141 N N . ASP A 1 275 ? 10.869 -13.037 -0.904 1.00 71.06 275 ASP A N 1
ATOM 2142 C CA . ASP A 1 275 ? 11.969 -13.468 -0.018 1.00 71.06 275 ASP A CA 1
ATOM 2143 C C . ASP A 1 275 ? 13.374 -13.320 -0.643 1.00 71.06 275 ASP A C 1
ATOM 2145 O O . ASP A 1 275 ? 14.383 -13.688 -0.047 1.00 71.06 275 ASP A O 1
ATOM 2149 N N . GLY A 1 276 ? 13.454 -12.716 -1.832 1.00 73.44 276 GLY A N 1
ATOM 2150 C CA . GLY A 1 276 ? 14.669 -12.614 -2.628 1.00 73.44 276 GLY A CA 1
ATOM 2151 C C . GLY A 1 276 ? 15.090 -13.963 -3.231 1.00 73.44 276 GLY A C 1
ATOM 2152 O O . GLY A 1 276 ? 14.555 -15.009 -2.876 1.00 73.44 276 GLY A O 1
ATOM 2153 N N . PRO A 1 277 ? 16.034 -13.960 -4.184 1.00 77.12 277 PRO A N 1
ATOM 2154 C CA . PRO A 1 277 ? 16.533 -15.176 -4.820 1.00 77.12 277 PRO A CA 1
ATOM 2155 C C . PRO A 1 277 ? 17.606 -15.895 -3.988 1.00 77.12 277 PRO A C 1
ATOM 2157 O O . PRO A 1 277 ? 17.972 -17.019 -4.324 1.00 77.12 277 PRO A O 1
ATOM 2160 N N . TYR A 1 278 ? 18.130 -15.265 -2.928 1.00 81.56 278 TYR A N 1
ATOM 2161 C CA . TYR A 1 278 ? 19.246 -15.786 -2.139 1.00 81.56 278 TYR A CA 1
ATOM 2162 C C . TYR A 1 278 ? 18.853 -15.985 -0.676 1.00 81.56 278 TYR A C 1
ATOM 2164 O O . TYR A 1 278 ? 18.601 -15.019 0.044 1.00 81.56 278 TYR A O 1
ATOM 2172 N N . ASP A 1 279 ? 18.871 -17.236 -0.216 1.00 79.81 279 ASP A N 1
ATOM 2173 C CA . ASP A 1 279 ? 18.506 -17.603 1.154 1.00 79.81 279 ASP A CA 1
ATOM 2174 C C . ASP A 1 279 ? 19.450 -16.969 2.190 1.00 79.81 279 ASP A C 1
ATOM 2176 O O . ASP A 1 279 ? 20.548 -17.462 2.452 1.00 79.81 279 ASP A O 1
ATOM 2180 N N . GLY A 1 280 ? 19.010 -15.868 2.804 1.00 71.94 280 GLY A N 1
ATOM 2181 C CA . GLY A 1 280 ? 19.725 -15.202 3.897 1.00 71.94 280 GLY A CA 1
ATOM 2182 C C . GLY A 1 280 ? 20.973 -14.412 3.484 1.00 71.94 280 GLY A C 1
ATOM 2183 O O . GLY A 1 280 ? 21.720 -13.978 4.363 1.00 71.94 280 GLY A O 1
ATOM 2184 N N . PHE A 1 281 ? 21.199 -14.202 2.183 1.00 76.88 281 PHE A N 1
ATOM 2185 C CA . PHE A 1 281 ? 22.295 -13.377 1.665 1.00 76.88 281 PHE A CA 1
ATOM 2186 C C . PHE A 1 281 ? 21.775 -12.077 1.063 1.00 76.88 281 PHE A C 1
ATOM 2188 O O . PHE A 1 281 ? 20.657 -12.008 0.552 1.00 76.88 281 PHE A O 1
ATOM 2195 N N . SER A 1 282 ? 22.603 -11.035 1.103 1.00 83.38 282 SER A N 1
ATOM 2196 C CA . SER A 1 282 ? 22.235 -9.759 0.513 1.00 83.38 282 SER A CA 1
ATOM 2197 C C . SER A 1 282 ? 22.484 -9.711 -0.987 1.00 83.38 282 SER A C 1
ATOM 2199 O O . SER A 1 282 ? 23.517 -10.134 -1.505 1.00 83.38 282 SER A O 1
ATOM 2201 N N . THR A 1 283 ? 21.509 -9.154 -1.697 1.00 91.00 283 THR A N 1
ATOM 2202 C CA . THR A 1 283 ? 21.590 -8.909 -3.135 1.00 91.00 283 THR A CA 1
ATOM 2203 C C . THR A 1 283 ? 22.446 -7.672 -3.402 1.00 91.00 283 THR A C 1
ATOM 2205 O O . THR A 1 283 ? 22.209 -6.613 -2.814 1.00 91.00 283 THR A O 1
ATOM 2208 N N . THR A 1 284 ? 23.397 -7.779 -4.331 1.00 94.31 284 THR A N 1
ATOM 2209 C CA . THR A 1 284 ? 24.291 -6.684 -4.738 1.00 94.31 284 THR A CA 1
ATOM 2210 C C . THR A 1 284 ? 24.133 -6.406 -6.227 1.00 94.31 284 THR A C 1
ATOM 2212 O O . THR A 1 284 ? 24.057 -7.328 -7.022 1.00 94.31 284 THR A O 1
ATOM 2215 N N . CYS A 1 285 ? 24.102 -5.135 -6.628 1.00 95.75 285 CYS A N 1
ATOM 2216 C CA . CYS A 1 285 ? 24.042 -4.774 -8.045 1.00 95.75 285 CYS A CA 1
ATOM 2217 C C . CYS A 1 285 ? 25.366 -5.091 -8.750 1.00 95.75 285 CYS A C 1
ATOM 2219 O O . CYS A 1 285 ? 26.393 -4.491 -8.429 1.00 95.75 285 CYS A O 1
ATOM 2221 N N . ASP A 1 286 ? 25.326 -5.916 -9.792 1.00 95.31 286 ASP A N 1
ATOM 2222 C CA . ASP A 1 286 ? 26.505 -6.326 -10.562 1.00 95.31 286 ASP A CA 1
ATOM 2223 C C . ASP A 1 286 ? 27.146 -5.211 -11.404 1.00 95.31 286 ASP A C 1
ATOM 2225 O O . ASP A 1 286 ? 28.239 -5.389 -11.947 1.00 95.31 286 ASP A O 1
ATOM 2229 N N . LEU A 1 287 ? 26.476 -4.064 -11.570 1.00 94.31 287 LEU A N 1
ATOM 2230 C CA . LEU A 1 287 ? 27.026 -2.925 -12.315 1.00 94.31 287 LEU A CA 1
ATOM 2231 C C . LEU A 1 287 ? 27.665 -1.868 -11.422 1.00 94.31 287 LEU A C 1
ATOM 2233 O O . LEU A 1 287 ? 28.783 -1.434 -11.691 1.00 94.31 287 LEU A O 1
ATOM 2237 N N . CYS A 1 288 ? 26.945 -1.401 -10.403 1.00 95.75 288 CYS A N 1
ATOM 2238 C CA . CYS A 1 288 ? 27.416 -0.310 -9.547 1.00 95.75 288 CYS A CA 1
ATOM 2239 C C . CYS A 1 288 ? 27.968 -0.785 -8.201 1.00 95.75 288 CYS A C 1
ATOM 2241 O O . CYS A 1 288 ? 28.348 0.058 -7.391 1.00 95.75 288 CYS A O 1
ATOM 2243 N N . ALA A 1 289 ? 27.992 -2.101 -7.960 1.00 95.75 289 ALA A N 1
ATOM 2244 C CA . ALA A 1 289 ? 28.421 -2.724 -6.708 1.00 95.75 289 ALA A CA 1
ATOM 2245 C C . ALA A 1 289 ? 27.655 -2.226 -5.468 1.00 95.75 289 ALA A C 1
ATOM 2247 O O . ALA A 1 289 ? 28.154 -2.302 -4.350 1.00 95.75 289 ALA A O 1
ATOM 2248 N N . LYS A 1 290 ? 26.439 -1.691 -5.649 1.00 95.00 290 LYS A N 1
ATOM 2249 C CA . LYS A 1 290 ? 25.586 -1.303 -4.524 1.00 95.00 290 LYS A CA 1
ATOM 2250 C C . LYS A 1 290 ? 25.058 -2.558 -3.841 1.00 95.00 290 LYS A C 1
ATOM 2252 O O . LYS A 1 290 ? 24.290 -3.301 -4.448 1.00 95.00 290 LYS A O 1
ATOM 2257 N N . GLU A 1 291 ? 25.476 -2.754 -2.603 1.00 93.81 291 GLU A N 1
ATOM 2258 C CA . GLU A 1 291 ? 25.061 -3.857 -1.737 1.00 93.81 291 GLU A CA 1
ATOM 2259 C C . GLU A 1 291 ? 23.648 -3.627 -1.179 1.00 93.81 291 GLU A C 1
ATOM 2261 O O . GLU A 1 291 ? 23.086 -2.535 -1.319 1.00 93.81 291 GLU A O 1
ATOM 2266 N N . GLU A 1 292 ? 23.080 -4.652 -0.539 1.00 90.50 292 GLU A N 1
ATOM 2267 C CA . GLU A 1 292 ? 21.818 -4.575 0.211 1.00 90.50 292 GLU A CA 1
ATOM 2268 C C . GLU A 1 292 ? 20.648 -3.995 -0.611 1.00 90.50 292 GLU A C 1
ATOM 2270 O O . GLU A 1 292 ? 19.895 -3.128 -0.150 1.00 90.50 292 GLU A O 1
ATOM 2275 N N . LEU A 1 293 ? 20.483 -4.449 -1.862 1.00 92.62 293 LEU A N 1
ATOM 2276 C CA . LEU A 1 293 ? 19.451 -3.916 -2.762 1.00 92.62 293 LEU A CA 1
ATOM 2277 C C . LEU A 1 293 ? 18.039 -4.039 -2.182 1.00 92.62 293 LEU A C 1
ATOM 2279 O O . LEU A 1 293 ? 17.247 -3.110 -2.333 1.00 92.62 293 LEU A O 1
ATOM 2283 N N . THR A 1 294 ? 17.750 -5.127 -1.472 1.00 88.19 294 THR A N 1
ATOM 2284 C CA . THR A 1 294 ? 16.478 -5.354 -0.772 1.00 88.19 294 THR A CA 1
ATOM 2285 C C . THR A 1 294 ? 16.180 -4.278 0.277 1.00 88.19 294 THR A C 1
ATOM 2287 O O . THR A 1 294 ? 15.034 -3.857 0.423 1.00 88.19 294 THR A O 1
ATOM 2290 N N . ASN A 1 295 ? 17.206 -3.764 0.960 1.00 86.56 295 ASN A N 1
ATOM 2291 C CA . ASN A 1 295 ? 17.069 -2.721 1.980 1.00 86.56 295 ASN A CA 1
ATOM 2292 C C . ASN A 1 295 ? 17.017 -1.314 1.374 1.00 86.56 295 ASN A C 1
ATOM 2294 O O . ASN A 1 295 ? 16.384 -0.404 1.917 1.00 86.56 295 ASN A O 1
ATOM 2298 N N . HIS A 1 296 ? 17.696 -1.114 0.245 1.00 90.94 296 HIS A N 1
ATOM 2299 C CA . HIS A 1 296 ? 17.841 0.203 -0.362 1.00 90.94 296 HIS A CA 1
ATOM 2300 C C . HIS A 1 296 ? 16.841 0.507 -1.467 1.00 90.94 296 HIS A C 1
ATOM 2302 O O . HIS A 1 296 ? 16.673 1.686 -1.778 1.00 90.94 296 HIS A O 1
ATOM 2308 N N . HIS A 1 297 ? 16.181 -0.489 -2.051 1.00 94.50 297 HIS A N 1
ATOM 2309 C CA . HIS A 1 297 ? 15.270 -0.317 -3.178 1.00 94.50 297 HIS A CA 1
ATOM 2310 C C . HIS A 1 297 ? 13.931 -1.011 -2.952 1.00 94.50 297 HIS A C 1
ATOM 2312 O O . HIS A 1 297 ? 13.859 -2.032 -2.278 1.00 94.50 297 HIS A O 1
ATOM 2318 N N . GLY A 1 298 ? 12.853 -0.441 -3.499 1.00 92.62 298 GLY A N 1
ATOM 2319 C CA . GLY A 1 298 ? 11.525 -1.062 -3.443 1.00 92.62 298 GLY A CA 1
ATOM 2320 C C . GLY A 1 298 ? 11.424 -2.291 -4.341 1.00 92.62 298 GLY A C 1
ATOM 2321 O O . GLY A 1 298 ? 10.632 -3.190 -4.073 1.00 92.62 298 GLY A O 1
ATOM 2322 N N . TYR A 1 299 ? 12.242 -2.326 -5.390 1.00 95.25 299 TYR A N 1
ATOM 2323 C CA . TYR A 1 299 ? 12.400 -3.462 -6.281 1.00 95.25 299 TYR A CA 1
ATOM 2324 C C . TYR A 1 299 ? 13.815 -3.502 -6.861 1.00 95.25 299 TYR A C 1
ATOM 2326 O O . TYR A 1 299 ? 14.548 -2.512 -6.829 1.00 95.25 299 TYR A O 1
ATOM 2334 N N . TYR A 1 300 ? 14.182 -4.630 -7.446 1.00 95.81 300 TYR A N 1
ATOM 2335 C CA . TYR A 1 300 ? 15.379 -4.785 -8.266 1.00 95.81 300 TYR A CA 1
ATOM 2336 C C . TYR A 1 300 ? 15.114 -5.826 -9.354 1.00 95.81 300 TYR A C 1
ATOM 2338 O O . TYR A 1 300 ? 14.027 -6.405 -9.427 1.00 95.81 300 TYR A O 1
ATOM 2346 N N . PHE A 1 301 ? 16.086 -6.021 -10.238 1.00 95.81 301 PHE A N 1
ATOM 2347 C CA . PHE A 1 301 ? 16.002 -7.022 -11.291 1.00 95.81 301 PHE A CA 1
ATOM 2348 C C . PHE A 1 301 ? 16.927 -8.184 -10.975 1.00 95.81 301 PHE A C 1
ATOM 2350 O O . PHE A 1 301 ? 18.076 -7.932 -10.624 1.00 95.81 301 PHE A O 1
ATOM 2357 N N . HIS A 1 302 ? 16.448 -9.410 -11.159 1.00 94.69 302 HIS A N 1
ATOM 2358 C CA . HIS A 1 302 ? 17.203 -10.640 -10.943 1.00 94.69 302 HIS A CA 1
ATOM 2359 C C . HIS A 1 302 ? 17.186 -11.517 -12.199 1.00 94.69 302 HIS A C 1
ATOM 2361 O O . HIS A 1 302 ? 16.221 -11.539 -12.963 1.00 94.69 302 HIS A O 1
ATOM 2367 N N . CYS A 1 303 ? 18.253 -12.273 -12.426 1.00 93.38 303 CYS A N 1
ATOM 2368 C CA . CYS A 1 303 ? 18.287 -13.322 -13.429 1.00 93.38 303 CYS A CA 1
ATOM 2369 C C . CYS A 1 303 ? 18.919 -14.589 -12.863 1.00 93.38 303 CYS A C 1
ATOM 2371 O O . CYS A 1 303 ? 20.125 -14.629 -12.624 1.00 93.38 303 CYS A O 1
ATOM 2373 N N . SER A 1 304 ? 18.136 -15.665 -12.803 1.00 89.00 304 SER A N 1
ATOM 2374 C CA . SER A 1 304 ? 18.560 -16.985 -12.315 1.00 89.00 304 SER A CA 1
ATOM 2375 C C . SER A 1 304 ? 19.414 -17.772 -13.321 1.00 89.00 304 SER A C 1
ATOM 2377 O O . SER A 1 304 ? 19.415 -19.003 -13.346 1.00 89.00 304 SER A O 1
ATOM 2379 N N . CYS A 1 305 ? 20.113 -17.080 -14.225 1.00 88.31 305 CYS A N 1
ATOM 2380 C CA . CYS A 1 305 ? 21.081 -17.728 -15.102 1.00 88.31 305 CYS A CA 1
ATOM 2381 C C . CYS A 1 305 ? 22.247 -18.301 -14.273 1.00 88.31 305 CYS A C 1
ATOM 2383 O O . CYS A 1 305 ? 22.483 -17.830 -13.167 1.00 88.31 305 CYS A O 1
ATOM 2385 N N . PRO A 1 306 ? 23.050 -19.249 -14.794 1.00 84.00 306 PRO A N 1
ATOM 2386 C CA . PRO A 1 306 ? 24.100 -19.910 -14.005 1.00 84.00 306 PRO A CA 1
ATOM 2387 C C . PRO A 1 306 ? 25.189 -19.001 -13.420 1.00 84.00 306 PRO A C 1
ATOM 2389 O O . PRO A 1 306 ? 26.026 -19.474 -12.660 1.00 84.00 306 PRO A O 1
ATOM 2392 N N . ARG A 1 307 ? 25.260 -17.738 -13.850 1.00 81.75 307 ARG A N 1
ATOM 2393 C CA . ARG A 1 307 ? 26.210 -16.757 -13.310 1.00 81.75 307 ARG A CA 1
ATOM 2394 C C . ARG A 1 307 ? 25.584 -15.833 -12.277 1.00 81.75 307 ARG A C 1
ATOM 2396 O O . ARG A 1 307 ? 26.351 -15.101 -11.669 1.00 81.75 307 ARG A O 1
ATOM 2403 N N . GLU A 1 308 ? 24.256 -15.887 -12.153 1.00 87.50 308 GLU A N 1
ATOM 2404 C CA . GLU A 1 308 ? 23.402 -14.930 -11.457 1.00 87.50 308 GLU A CA 1
ATOM 2405 C C . GLU A 1 308 ? 23.656 -13.492 -11.944 1.00 87.50 308 GLU A C 1
ATOM 2407 O O . GL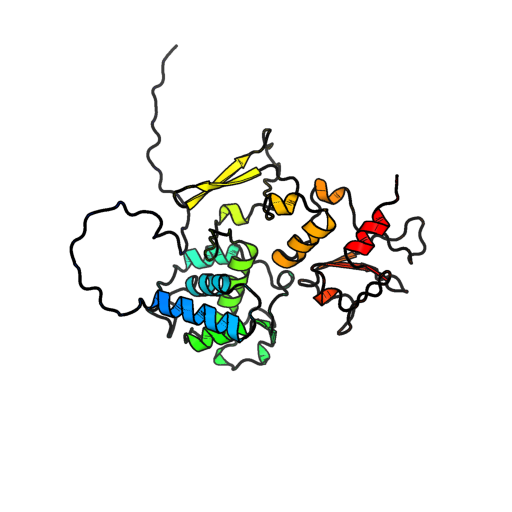U A 1 308 ? 24.713 -13.150 -12.482 1.00 87.50 308 GLU A O 1
ATOM 2412 N N . TYR A 1 309 ? 22.626 -12.655 -11.945 1.00 93.12 309 TYR A N 1
ATOM 2413 C CA . TYR A 1 309 ? 22.815 -11.269 -12.357 1.00 93.12 309 TYR A CA 1
ATOM 2414 C C . TYR A 1 309 ? 21.726 -10.397 -11.767 1.00 93.12 309 TYR A C 1
ATOM 2416 O O . TYR A 1 309 ? 20.550 -10.613 -12.059 1.00 93.12 309 TYR A O 1
ATOM 2424 N N . ASP A 1 310 ? 22.123 -9.399 -10.991 1.00 95.44 310 ASP A N 1
ATOM 2425 C CA . ASP A 1 310 ? 21.237 -8.492 -10.289 1.00 95.44 310 ASP A CA 1
ATOM 2426 C C . ASP A 1 310 ? 21.527 -7.042 -10.653 1.00 95.44 310 ASP A C 1
ATOM 2428 O O . ASP A 1 310 ? 22.671 -6.581 -10.691 1.00 95.44 310 ASP A O 1
ATOM 2432 N N . LEU A 1 311 ? 20.464 -6.278 -10.887 1.00 96.19 311 LEU A N 1
ATOM 2433 C CA . LEU A 1 311 ? 20.561 -4.858 -11.198 1.00 96.19 311 LEU A CA 1
ATOM 2434 C C . LEU A 1 311 ? 19.661 -4.046 -10.279 1.00 96.19 311 LEU A C 1
ATOM 2436 O O . LEU A 1 311 ? 18.465 -4.312 -10.151 1.00 96.19 311 LEU A O 1
ATOM 2440 N N . CYS A 1 312 ? 20.214 -2.975 -9.712 1.00 96.12 312 CYS A N 1
ATOM 2441 C CA . CYS A 1 312 ? 19.391 -1.954 -9.078 1.00 96.12 312 CYS A CA 1
ATOM 2442 C C . CYS A 1 312 ? 18.519 -1.225 -10.128 1.00 96.12 312 CYS A C 1
ATOM 2444 O O . CYS A 1 312 ? 18.864 -1.216 -11.318 1.00 96.12 312 CYS A O 1
ATOM 2446 N N . PRO A 1 313 ? 17.430 -0.551 -9.709 1.00 95.94 313 PRO A N 1
ATOM 2447 C CA . PRO A 1 313 ? 16.515 0.153 -10.610 1.00 95.94 313 PRO A CA 1
ATOM 2448 C C . PRO A 1 313 ? 17.190 1.080 -11.627 1.00 95.94 313 PRO A C 1
ATOM 2450 O O . PRO A 1 313 ? 16.862 1.038 -12.812 1.00 95.94 313 PRO A O 1
ATOM 2453 N N . SER A 1 314 ? 18.161 1.887 -11.188 1.00 93.69 314 SER A N 1
ATOM 2454 C CA . SER A 1 314 ? 18.852 2.835 -12.066 1.00 93.69 314 SER A CA 1
ATOM 2455 C C . SER A 1 314 ? 19.722 2.129 -13.107 1.00 93.69 314 SER A C 1
ATOM 2457 O O . SER A 1 314 ? 19.684 2.490 -14.278 1.00 93.69 314 SER A O 1
ATOM 2459 N N . CYS A 1 315 ? 20.474 1.098 -12.706 1.00 94.69 315 CYS A N 1
ATOM 2460 C CA . CYS A 1 315 ? 21.326 0.336 -13.621 1.00 94.69 315 CYS A CA 1
ATOM 2461 C C . CYS A 1 315 ? 20.501 -0.471 -14.634 1.00 94.69 315 CYS A C 1
ATOM 2463 O O . CYS A 1 315 ? 20.854 -0.517 -15.815 1.00 94.69 315 CYS A O 1
ATOM 2465 N N . GLY A 1 316 ? 19.382 -1.056 -14.197 1.00 92.38 316 GLY A N 1
ATOM 2466 C CA . GLY A 1 316 ? 18.457 -1.761 -15.082 1.00 92.38 316 GLY A CA 1
ATOM 2467 C C . GLY A 1 316 ? 17.828 -0.842 -16.128 1.00 92.38 316 GLY A C 1
ATOM 2468 O O . GLY A 1 316 ? 17.764 -1.202 -17.300 1.00 92.38 316 GLY A O 1
ATOM 2469 N N . GLU A 1 317 ? 17.440 0.379 -15.748 1.00 85.06 317 GLU A N 1
ATOM 2470 C CA . GLU A 1 317 ? 16.868 1.327 -16.709 1.00 85.06 317 GLU A CA 1
ATOM 2471 C C . GLU A 1 317 ? 17.902 1.804 -17.744 1.00 85.06 317 GLU A C 1
ATOM 2473 O O . GLU A 1 317 ? 17.564 1.959 -18.915 1.00 85.06 317 GLU A O 1
ATOM 2478 N N . THR A 1 318 ? 19.170 1.975 -17.349 1.00 83.31 318 THR A N 1
ATOM 2479 C CA . THR A 1 318 ? 20.236 2.370 -18.287 1.00 83.31 318 THR A CA 1
ATOM 2480 C C . THR A 1 318 ? 20.590 1.285 -19.304 1.00 83.31 318 THR A C 1
ATOM 2482 O O . THR A 1 318 ? 20.887 1.617 -20.446 1.00 83.31 318 THR A O 1
ATOM 2485 N N . GLN A 1 319 ? 20.519 -0.005 -18.943 1.00 71.50 319 GLN A N 1
ATOM 2486 C CA . GLN A 1 319 ? 20.767 -1.095 -19.902 1.00 71.50 319 GLN A CA 1
ATOM 2487 C C . GLN A 1 319 ? 19.651 -1.237 -20.948 1.00 71.50 319 GLN A C 1
ATOM 2489 O O . GLN A 1 319 ? 19.915 -1.675 -22.063 1.00 71.50 319 GLN A O 1
ATOM 2494 N N . GLY A 1 320 ? 18.414 -0.860 -20.612 1.00 57.12 320 GLY A N 1
ATOM 2495 C CA . GLY A 1 320 ? 17.286 -0.879 -21.549 1.00 57.12 320 GLY A CA 1
ATOM 2496 C C . GLY A 1 320 ? 17.209 0.334 -22.486 1.00 57.12 320 GLY A C 1
ATOM 2497 O O . GLY A 1 320 ? 16.277 0.410 -23.280 1.00 57.12 320 GLY A O 1
ATOM 2498 N N . GLY A 1 321 ? 18.135 1.294 -22.363 1.00 48.81 321 GLY A N 1
ATOM 2499 C CA . GLY A 1 321 ? 18.059 2.611 -23.005 1.00 48.81 321 GLY A CA 1
ATOM 2500 C C . GLY A 1 321 ? 18.656 2.733 -24.410 1.00 48.81 321 GLY A C 1
ATOM 2501 O O . GLY A 1 321 ? 18.345 3.712 -25.078 1.00 48.81 321 GLY A O 1
ATOM 2502 N N . ASP A 1 322 ? 19.450 1.767 -24.882 1.00 38.44 322 ASP A N 1
ATOM 2503 C CA . ASP A 1 322 ? 20.106 1.822 -26.202 1.00 38.44 322 ASP A CA 1
ATOM 2504 C C . ASP A 1 322 ? 19.521 0.781 -27.170 1.00 38.44 322 ASP A C 1
ATOM 2506 O O . ASP A 1 322 ? 20.175 -0.181 -27.579 1.00 38.44 322 ASP A O 1
ATOM 2510 N N . VAL A 1 323 ? 18.259 0.979 -27.554 1.00 38.44 323 VAL A N 1
ATOM 2511 C CA . VAL A 1 323 ? 17.694 0.386 -28.778 1.00 38.44 323 VAL A CA 1
ATOM 2512 C C . VAL A 1 323 ? 16.952 1.478 -29.550 1.00 38.44 323 VAL A C 1
ATOM 2514 O O . VAL A 1 323 ? 15.728 1.465 -29.671 1.00 38.44 323 VAL A O 1
ATOM 2517 N N . SER A 1 324 ? 17.701 2.460 -30.047 1.00 29.03 324 SER A N 1
ATOM 2518 C CA . SER A 1 324 ? 17.239 3.409 -31.067 1.00 29.03 324 SER A CA 1
ATOM 2519 C C . SER A 1 324 ? 18.390 3.838 -31.957 1.00 29.03 324 SER A C 1
ATOM 2521 O O . SER A 1 324 ? 19.386 4.330 -31.382 1.00 29.03 324 SER A O 1
#

InterPro domains:
  IPR001214 SET domain [PF00856] (175-217)
  IPR046341 SET domain superfamily [G3DSA:2.170.270.10] (142-250)
  IPR046341 SET domain superfamily [SSF82199] (157-249)
  IPR050869 Histone-lysine N-methyltransferase [PTHR12197] (151-259)

Secondary structure (DSSP, 8-state):
-------PPP---------SS-TTS-----------------HHHHHHHHHHHHHHHHT-SS-HHHHHHHHTT-BHHHHGGGBTTBPPBPHHHHHHHHTTPPPGGG----TT-EEGGGS-GGG---S-SEE-HHHHHHHHHTT--GGGHHHHHHHHHHHHHHEEE-SSS-EEE-TTGGGPEE-SS-SEEEEE-TTS-EEEEE-SSPPPTTPPPEE-SS-HHHHTS-HHHHHHHHHHHH-----SHHHHTSPPPEETTSSSTT-EEPEEEETTTS--SSTT-----TTT----HHHH-SEEEEE-STT-EEE-HHHHHHHTS---

Sequence (324 aa):
MAWFRSCRPRPRTACGLRLAGAEELSSPRESLGERQASDAEEPEAKARREVKGLCEENGSGYQWYIYWAAIRSLTEAELGGATGFWPPITEDSQALLLLLHQPEHLASRSAGRVPLAGLPEAWSTEIGETVDMTVVRLARHFGLKPGCVQKLQALCHVWQYNSFQLGTEFAAVYFGASFCSHSCKPNCFWVIDETGNWVLHVKDDLIQEGEEVTISYLCSEKLELVTFERRELLARNWLFFCSCSRCAEKPPPQCVKCSGIGGSPMEVVISAANDGPYDGFSTTCDLCAKEELTNHHGYYFHCSCPREYDLCPSCGETQGGDVS